Protein AF-A0A815KPN3-F1 (afdb_monomer_lite)

Sequence (288 aa):
LVTPLDLVKCNVQNNPEIFPTSVTSGLKQIYNGREEIVKKLGLSDGGGLRSIVKGWGPTFVGYSIQGAGKYGFYEYFKYKYSNWIQNDKYRDLINAGASATAEIIADIGLCPLEAVKVRIQTSSFANGLSDGLPKFYAENGLRGLYAGLIPLWCRQVPYTVTKFVAFERIAEELYKLSPRKKDEMNKLEQMSIIFTSGYIAGIFCAIISNPADVMVSKINQLNMNGNILEKIRVIYSGTGEKRGIGFAGLWKGLGTRIIMIGTLTALQWFLYGGFKVIVGLPTPGGEH

InterPro domains:
  IPR018108 Mitochondrial carrier protein, transmembrane region [PF00153] (2-80)
  IPR018108 Mitochondrial carrier protein, transmembrane region [PF00153] (95-175)
  IPR018108 Mitochondrial carrier protein, transmembrane region [PF00153] (195-277)
  IPR018108 Mitochondrial carrier protein, transmembrane region [PS50920] (1-80)
  IPR018108 Mitochondrial carrier protein, transmembrane region [PS50920] (90-173)
  IPR018108 Mitochondrial carrier protein, transmembrane region [PS50920] (189-278)
  IPR023395 Mitochondrial carrier protein domain superfamily [G3DSA:1.50.40.10] (1-280)
  IPR023395 Mitochondrial carrier protein domain superfamily [SSF103506] (2-272)
  IPR044677 Mitochondrial phosphate carrier protein SLC25A3/Pic2/Mir1-like [PTHR45671] (2-287)

Radius of gyration: 21.59 Å; chains: 1; bounding box: 62×36×57 Å

Foldseek 3Di:
DCQLQVLLVLQCLQPVPQHPPDSVRRLVCQQCQPPSQCQFLVPPVSHHPLSSNFLVALVVQLVVLLLCQQLVQLVVQLVVLCVVVVDPVCSLVSSLVSNLVSNLVSLVSNQLSVLLSSDSSRGNQDRYDVRSSVSQCVVPNPCSSCVCSVVSSVPRSVLRSLLRSQLLVLLAVLQVVDPDHPVPDDLVRLLVSQLQSQLVSLLVSLVVCQLVVLLVVQLSVDPDDDDSVVSSCCQACNDPVDGHCHPVNSCPCSVVSSVVSSNVRSVSLSVVQVVCVVVVHDRHRYDD

Structure (mmCIF, N/CA/C/O backbone):
data_AF-A0A815KPN3-F1
#
_entry.id   AF-A0A815KPN3-F1
#
loop_
_atom_site.group_PDB
_atom_site.id
_atom_site.type_symbol
_atom_site.label_atom_id
_atom_site.label_alt_id
_atom_site.label_comp_id
_atom_site.label_asym_id
_atom_site.label_entity_id
_atom_site.label_seq_id
_atom_site.pdbx_PDB_ins_code
_atom_site.Cartn_x
_atom_site.Cartn_y
_atom_site.Cartn_z
_atom_site.occupancy
_atom_site.B_iso_or_equiv
_atom_site.auth_seq_id
_atom_site.auth_comp_id
_atom_site.auth_asym_id
_atom_site.auth_atom_id
_atom_site.pdbx_PDB_model_num
ATOM 1 N N . LEU A 1 1 ? -4.639 8.292 -9.821 1.00 54.34 1 LEU A N 1
ATOM 2 C CA . LEU A 1 1 ? -3.770 9.443 -9.473 1.00 54.34 1 LEU A CA 1
ATOM 3 C C . LEU A 1 1 ? -2.282 9.081 -9.454 1.00 54.34 1 LEU A C 1
ATOM 5 O O . LEU A 1 1 ? -1.501 9.859 -9.974 1.00 54.34 1 LEU A O 1
ATOM 9 N N . VAL A 1 2 ? -1.873 7.920 -8.921 1.00 71.31 2 VAL A N 1
ATOM 10 C CA . VAL A 1 2 ? -0.439 7.574 -8.764 1.00 71.31 2 VAL A CA 1
ATOM 11 C C . VAL A 1 2 ? 0.201 6.946 -10.018 1.00 71.31 2 VAL A C 1
ATOM 13 O O . VAL A 1 2 ? 1.414 7.012 -10.182 1.00 71.31 2 VAL A O 1
ATOM 16 N N . THR A 1 3 ? -0.600 6.435 -10.961 1.00 79.00 3 THR A N 1
ATOM 1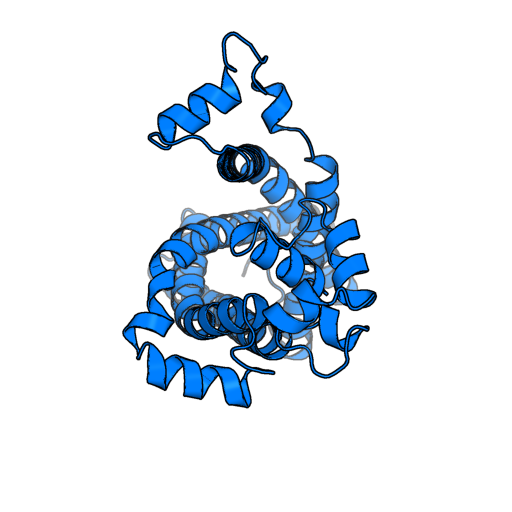7 C CA . THR A 1 3 ? -0.126 5.727 -12.169 1.00 79.00 3 THR A CA 1
ATOM 18 C C . THR A 1 3 ? 0.987 6.442 -12.955 1.00 79.00 3 THR A C 1
ATOM 20 O O . THR A 1 3 ? 1.948 5.762 -13.309 1.00 79.00 3 THR A O 1
ATOM 23 N N . PRO A 1 4 ? 0.945 7.772 -13.194 1.00 81.19 4 PRO A N 1
ATOM 24 C CA . PRO A 1 4 ? 2.037 8.454 -13.895 1.00 81.19 4 PRO A CA 1
ATOM 25 C C . PRO A 1 4 ? 3.361 8.441 -13.125 1.00 81.19 4 PRO A C 1
ATOM 27 O O . PRO A 1 4 ? 4.430 8.284 -13.712 1.00 81.19 4 PRO A O 1
ATOM 30 N N . LEU A 1 5 ? 3.303 8.574 -11.798 1.00 80.75 5 LEU A N 1
ATOM 31 C CA . LEU A 1 5 ? 4.492 8.526 -10.947 1.00 80.75 5 LEU A CA 1
ATOM 32 C C . LEU A 1 5 ? 5.080 7.112 -10.916 1.00 80.75 5 LEU A C 1
ATOM 34 O O . LEU A 1 5 ? 6.299 6.954 -10.985 1.00 80.75 5 LEU A O 1
ATOM 38 N N . ASP A 1 6 ? 4.219 6.097 -10.847 1.00 79.56 6 ASP A N 1
ATOM 39 C CA . ASP A 1 6 ? 4.632 4.693 -10.867 1.00 79.56 6 ASP A CA 1
ATOM 40 C C . ASP A 1 6 ? 5.258 4.307 -12.210 1.00 79.56 6 ASP A C 1
ATOM 42 O O . ASP A 1 6 ? 6.303 3.661 -12.224 1.00 79.56 6 ASP A O 1
ATOM 46 N N . LEU A 1 7 ? 4.696 4.779 -13.330 1.00 83.06 7 LEU A N 1
ATOM 47 C CA . LEU A 1 7 ? 5.244 4.555 -14.670 1.00 83.06 7 LEU A CA 1
ATOM 48 C C . LEU A 1 7 ? 6.702 5.024 -14.768 1.00 83.06 7 LEU A C 1
ATOM 50 O O . LEU A 1 7 ? 7.554 4.281 -15.258 1.00 83.06 7 LEU A O 1
ATOM 54 N N . VAL A 1 8 ? 7.011 6.229 -14.279 1.00 82.12 8 VAL A N 1
ATOM 55 C CA . VAL A 1 8 ? 8.389 6.745 -14.302 1.00 82.12 8 VAL A CA 1
ATOM 56 C C . VAL A 1 8 ? 9.285 5.959 -13.352 1.00 82.12 8 VAL A C 1
ATOM 58 O O . VAL A 1 8 ? 10.369 5.542 -13.750 1.00 82.12 8 VAL A O 1
ATOM 61 N N . LYS A 1 9 ? 8.838 5.698 -12.118 1.00 79.50 9 LYS A N 1
ATOM 62 C CA . LYS A 1 9 ? 9.631 4.949 -11.130 1.00 79.50 9 LYS A CA 1
ATOM 63 C C . LYS A 1 9 ? 9.995 3.547 -11.617 1.00 79.50 9 LYS A C 1
ATOM 65 O O . LYS A 1 9 ? 11.160 3.166 -11.537 1.00 79.50 9 LYS A O 1
ATOM 70 N N . CYS A 1 10 ? 9.030 2.800 -12.152 1.00 79.19 10 CYS A N 1
ATOM 71 C CA . CYS A 1 10 ? 9.269 1.459 -12.681 1.00 79.19 10 CYS A CA 1
ATOM 72 C C . CYS A 1 10 ? 10.257 1.478 -13.852 1.00 79.19 10 CYS A C 1
ATOM 74 O O . CYS A 1 10 ? 11.089 0.580 -13.958 1.00 79.19 10 CYS A O 1
ATOM 76 N N . ASN A 1 11 ? 10.211 2.496 -14.713 1.00 81.25 11 ASN A N 1
ATOM 77 C CA . ASN A 1 11 ? 11.144 2.607 -15.831 1.00 81.25 11 ASN A CA 1
ATOM 78 C C . ASN A 1 11 ? 12.545 3.051 -15.425 1.00 81.25 11 ASN A C 1
ATOM 80 O O . ASN A 1 11 ? 13.504 2.535 -15.977 1.00 81.25 11 ASN A O 1
ATOM 84 N N . VAL A 1 12 ? 12.688 3.932 -14.436 1.00 80.00 12 VAL A N 1
ATOM 85 C CA . VAL A 1 12 ? 14.010 4.272 -13.885 1.00 80.00 12 VAL A CA 1
ATOM 86 C C . VAL A 1 12 ? 14.683 3.033 -13.283 1.00 80.00 12 VAL A C 1
ATOM 88 O O . VAL A 1 12 ? 15.891 2.878 -13.405 1.00 80.00 12 VAL A O 1
ATOM 91 N N . GLN A 1 13 ? 13.909 2.129 -12.674 1.00 72.50 13 GLN A N 1
ATOM 92 C CA . GLN A 1 13 ? 14.428 0.885 -12.096 1.00 72.50 13 GLN A CA 1
ATOM 93 C C . GLN A 1 13 ? 14.779 -0.176 -13.148 1.00 72.50 13 GLN A C 1
ATOM 95 O O . GLN A 1 13 ? 15.788 -0.856 -13.004 1.00 72.50 13 GLN A O 1
ATOM 100 N N . ASN A 1 14 ? 13.956 -0.335 -14.189 1.00 74.00 14 ASN A N 1
ATOM 101 C CA . ASN A 1 14 ? 14.130 -1.408 -15.178 1.00 74.00 14 ASN A CA 1
ATOM 102 C C . ASN A 1 14 ? 14.906 -0.981 -16.434 1.00 74.00 14 ASN A C 1
ATOM 104 O O . ASN A 1 14 ? 15.447 -1.830 -17.132 1.00 74.00 14 ASN A O 1
ATOM 108 N N . ASN A 1 15 ? 14.943 0.317 -16.743 1.00 79.38 15 ASN A N 1
ATOM 109 C CA . ASN A 1 15 ? 15.545 0.895 -17.946 1.00 79.38 15 ASN A CA 1
ATOM 110 C C . ASN A 1 15 ? 16.333 2.189 -17.612 1.00 79.38 15 ASN A C 1
ATOM 112 O O . ASN A 1 15 ? 16.032 3.250 -18.174 1.00 79.38 15 ASN A O 1
ATOM 116 N N . PRO A 1 16 ? 17.329 2.139 -16.704 1.00 77.94 16 PRO A N 1
ATOM 117 C CA . PRO A 1 16 ? 18.013 3.332 -16.189 1.00 77.94 16 PRO A CA 1
ATOM 118 C C . PRO A 1 16 ? 18.781 4.125 -17.256 1.00 77.94 16 PRO A C 1
ATOM 120 O O . PRO A 1 16 ? 18.996 5.319 -17.087 1.00 77.94 16 PRO A O 1
ATOM 123 N N . GLU A 1 17 ? 19.170 3.489 -18.362 1.00 80.44 17 GLU A N 1
ATOM 124 C CA . GLU A 1 17 ? 19.909 4.140 -19.455 1.00 80.44 17 GLU A CA 1
ATOM 125 C C . GLU A 1 17 ? 19.031 5.070 -20.305 1.00 80.44 17 GLU A C 1
ATOM 127 O O . GLU A 1 17 ? 19.520 6.022 -20.903 1.00 80.44 17 GLU A O 1
ATOM 132 N N . ILE A 1 18 ? 17.719 4.809 -20.343 1.00 79.88 18 ILE A N 1
ATOM 133 C CA . ILE A 1 18 ? 16.768 5.513 -21.218 1.00 79.88 18 ILE A CA 1
ATOM 134 C C . ILE A 1 18 ? 16.005 6.600 -20.443 1.00 79.88 18 ILE A C 1
ATOM 136 O O . ILE A 1 18 ? 15.577 7.600 -21.029 1.00 79.88 18 ILE A O 1
ATOM 140 N N . PHE A 1 19 ? 15.815 6.409 -19.131 1.00 80.56 19 PHE A N 1
ATOM 141 C CA . PHE A 1 19 ? 14.974 7.265 -18.296 1.00 80.56 19 PHE A CA 1
ATOM 142 C C . PHE A 1 19 ? 15.783 8.091 -17.289 1.00 80.56 19 PHE A C 1
ATOM 144 O O . PHE A 1 19 ? 16.627 7.551 -16.575 1.00 80.56 19 PHE A O 1
ATOM 151 N N . PRO A 1 20 ? 15.481 9.395 -17.143 1.00 77.44 20 PRO A N 1
ATOM 152 C CA . PRO A 1 20 ? 16.147 10.244 -16.166 1.00 77.44 20 PRO A CA 1
ATOM 153 C C . PRO A 1 20 ? 15.749 9.852 -14.740 1.00 77.44 20 PRO A C 1
ATOM 155 O O . PRO A 1 20 ? 14.593 9.541 -14.463 1.00 77.44 20 PRO A O 1
ATOM 158 N N . THR A 1 21 ? 16.677 9.987 -13.792 1.00 72.38 21 THR A N 1
ATOM 159 C CA . THR A 1 21 ? 16.443 9.662 -12.372 1.00 72.38 21 THR A CA 1
ATOM 160 C C . THR A 1 21 ? 15.357 10.533 -11.722 1.00 72.38 21 THR A C 1
ATOM 162 O O . THR A 1 21 ? 14.761 10.152 -10.715 1.00 72.38 21 THR A O 1
ATOM 165 N N . SER A 1 22 ? 15.086 11.718 -12.280 1.00 76.81 22 SER A N 1
ATOM 166 C CA . SER A 1 22 ? 14.073 12.643 -11.765 1.00 76.81 22 SER A CA 1
ATOM 167 C C . SER A 1 22 ? 12.679 12.345 -12.323 1.00 76.81 22 SER A C 1
ATOM 169 O O . SER A 1 22 ? 12.476 12.323 -13.538 1.00 76.81 22 SER A O 1
ATOM 171 N N . VAL A 1 23 ? 11.694 12.218 -11.426 1.00 76.69 23 VAL A N 1
ATOM 172 C CA . VAL A 1 23 ? 10.297 11.897 -11.769 1.00 76.69 23 VAL A CA 1
ATOM 173 C C . VAL A 1 23 ? 9.655 12.963 -12.663 1.00 76.69 23 VAL A C 1
ATOM 175 O O . VAL A 1 23 ? 8.965 12.628 -13.622 1.00 76.69 23 VAL A O 1
ATOM 178 N N . THR A 1 24 ? 9.904 14.247 -12.395 1.00 80.62 24 THR A N 1
ATOM 179 C CA . THR A 1 24 ? 9.342 15.356 -13.187 1.00 80.62 24 THR A CA 1
ATOM 180 C C . THR A 1 24 ? 9.929 15.403 -14.594 1.00 80.62 24 THR A C 1
ATOM 182 O O . THR A 1 24 ? 9.200 15.622 -15.561 1.00 80.62 24 THR A O 1
ATOM 185 N N . SER A 1 25 ? 11.231 15.134 -14.719 1.00 82.56 25 SER A N 1
ATOM 186 C CA . SER A 1 25 ? 11.907 15.024 -16.014 1.00 82.56 25 SER A CA 1
ATOM 187 C C . SER A 1 25 ? 11.389 13.819 -16.799 1.00 82.56 25 SER A C 1
ATOM 189 O O . SER A 1 25 ? 11.040 13.959 -17.967 1.00 82.56 25 SER A O 1
ATOM 191 N N . GLY A 1 26 ? 11.235 12.661 -16.146 1.00 82.19 26 GLY A N 1
ATOM 192 C CA . GLY A 1 26 ? 10.700 11.454 -16.778 1.00 82.19 26 GLY A CA 1
ATOM 193 C C . GLY A 1 26 ? 9.274 11.647 -17.295 1.00 82.19 26 GLY A C 1
ATOM 194 O O . GLY A 1 26 ? 8.994 11.316 -18.444 1.00 82.19 26 GLY A O 1
ATOM 195 N N . LEU A 1 27 ? 8.393 12.271 -16.503 1.00 85.56 27 LEU A N 1
ATOM 196 C CA . LEU A 1 27 ? 7.034 12.607 -16.942 1.00 85.56 27 LEU A CA 1
ATOM 197 C C . LEU A 1 27 ? 7.042 13.541 -18.153 1.00 85.56 27 LEU A C 1
ATOM 199 O O . LEU A 1 27 ? 6.316 13.299 -19.115 1.00 85.56 27 LEU A O 1
ATOM 203 N N . LYS A 1 28 ? 7.882 14.582 -18.126 1.00 86.62 28 LYS A N 1
ATOM 204 C CA . LYS A 1 28 ? 8.003 15.538 -19.231 1.00 86.62 28 LYS A CA 1
ATOM 205 C C . LYS A 1 28 ? 8.520 14.867 -20.503 1.00 86.62 28 LYS A C 1
ATOM 207 O O . LYS A 1 28 ? 8.017 15.162 -21.577 1.00 86.62 28 LYS A O 1
ATOM 212 N N . GLN A 1 29 ? 9.478 13.947 -20.400 1.00 85.75 29 GLN A N 1
ATOM 213 C CA . GLN A 1 29 ? 10.023 13.233 -21.559 1.00 85.75 29 GLN A CA 1
ATOM 214 C C . GLN A 1 29 ? 9.040 12.219 -22.161 1.00 85.75 29 GLN A C 1
ATOM 216 O O . GLN A 1 29 ? 8.981 12.101 -23.383 1.00 85.75 29 GLN A O 1
ATOM 221 N N . ILE A 1 30 ? 8.243 11.531 -21.332 1.00 84.50 30 ILE A N 1
ATOM 222 C CA . ILE A 1 30 ? 7.150 10.665 -21.810 1.00 84.50 30 ILE A CA 1
ATOM 223 C C . ILE A 1 30 ? 6.069 11.513 -22.487 1.00 84.50 30 ILE A C 1
ATOM 225 O O . ILE A 1 30 ? 5.611 11.173 -23.574 1.00 84.50 30 ILE A O 1
ATOM 229 N N . TYR A 1 31 ? 5.680 12.630 -21.868 1.00 86.81 31 TYR A N 1
ATOM 230 C CA . TYR A 1 31 ? 4.676 13.538 -22.420 1.00 86.81 31 TYR A CA 1
ATOM 231 C C . TYR A 1 31 ? 5.125 14.154 -23.752 1.00 86.81 31 TYR A C 1
ATOM 233 O O . TYR A 1 31 ? 4.348 14.180 -24.701 1.00 86.81 31 TYR A O 1
ATOM 241 N N . ASN A 1 32 ? 6.383 14.592 -23.834 1.00 86.94 32 ASN A N 1
ATOM 242 C CA . ASN A 1 32 ? 6.971 15.189 -25.033 1.00 86.94 32 ASN A CA 1
ATOM 243 C C . ASN A 1 32 ? 7.316 14.169 -26.124 1.00 86.94 32 ASN A C 1
ATOM 245 O O . ASN A 1 32 ? 7.745 14.584 -27.195 1.00 86.94 32 ASN A O 1
ATOM 249 N N . GLY A 1 33 ? 7.194 12.865 -25.860 1.00 83.38 33 GLY A N 1
ATOM 250 C CA . GLY A 1 33 ? 7.393 11.877 -26.909 1.00 83.38 33 GLY A CA 1
ATOM 251 C C . GLY A 1 33 ? 8.840 11.585 -27.275 1.00 83.38 33 GLY A C 1
ATOM 252 O O . GLY A 1 33 ? 9.128 11.371 -28.448 1.00 83.38 33 GLY A O 1
ATOM 253 N N . ARG A 1 34 ? 9.773 11.586 -26.311 1.00 87.44 34 ARG A N 1
ATOM 254 C CA . ARG A 1 34 ? 11.181 11.253 -26.598 1.00 87.44 34 ARG A CA 1
ATOM 255 C C . ARG A 1 34 ? 11.256 9.905 -27.326 1.00 87.44 34 ARG A C 1
ATOM 257 O O . ARG A 1 34 ? 10.808 8.898 -26.785 1.00 87.44 34 ARG A O 1
ATOM 264 N N . GLU A 1 35 ? 11.843 9.889 -28.519 1.00 85.31 35 GLU A N 1
ATOM 265 C CA . GLU A 1 35 ? 11.757 8.767 -29.466 1.00 85.31 35 GLU A CA 1
ATOM 266 C C . GLU A 1 35 ? 12.198 7.421 -28.865 1.00 85.31 35 GLU A C 1
ATOM 268 O O . GLU A 1 35 ? 11.484 6.424 -28.971 1.00 85.31 35 GLU A O 1
ATOM 273 N N . GLU A 1 36 ? 13.315 7.401 -28.132 1.00 84.81 36 GLU A N 1
ATOM 274 C CA . GLU A 1 36 ? 13.789 6.203 -27.424 1.00 84.81 36 GLU A CA 1
ATOM 275 C C . GLU A 1 36 ? 12.776 5.679 -26.394 1.00 84.81 36 GLU A C 1
ATOM 277 O O . GLU A 1 36 ? 12.559 4.471 -26.295 1.00 84.81 36 GLU A O 1
ATOM 282 N N . ILE A 1 37 ? 12.124 6.577 -25.647 1.00 84.75 37 ILE A N 1
ATOM 283 C CA . ILE A 1 37 ? 11.108 6.235 -24.642 1.00 84.75 37 ILE A CA 1
ATOM 284 C C . ILE A 1 37 ? 9.841 5.727 -25.329 1.00 84.75 37 ILE A C 1
ATOM 286 O O . ILE A 1 37 ? 9.300 4.696 -24.934 1.00 84.75 37 ILE A O 1
ATOM 290 N N . VAL A 1 38 ? 9.384 6.418 -26.373 1.00 85.31 38 VAL A N 1
ATOM 291 C CA . VAL A 1 38 ? 8.206 6.045 -27.167 1.00 85.31 38 VAL A CA 1
ATOM 292 C C . VAL A 1 38 ? 8.389 4.658 -27.771 1.00 85.31 38 VAL A C 1
ATOM 294 O O . VAL A 1 38 ? 7.519 3.804 -27.605 1.00 85.31 38 VAL A O 1
ATOM 297 N N . LYS A 1 39 ? 9.548 4.392 -28.381 1.00 85.38 39 LYS A N 1
ATOM 298 C CA . LYS A 1 39 ? 9.886 3.088 -28.957 1.00 85.38 39 LYS A CA 1
ATOM 299 C C . LYS A 1 39 ? 9.980 2.007 -27.885 1.00 85.38 39 LYS A C 1
ATOM 301 O O . LYS A 1 39 ? 9.388 0.941 -28.038 1.00 85.38 39 LYS A O 1
ATOM 306 N N . LYS A 1 40 ? 10.672 2.282 -26.774 1.00 86.25 40 LYS A N 1
ATOM 307 C CA . LYS A 1 40 ? 10.833 1.327 -25.668 1.00 86.25 40 LYS A CA 1
ATOM 308 C C . LYS A 1 40 ? 9.498 0.944 -25.037 1.00 86.25 40 LYS A C 1
ATOM 310 O O . LYS A 1 40 ? 9.289 -0.219 -24.697 1.00 86.25 40 LYS A O 1
ATOM 315 N N . LEU A 1 41 ? 8.608 1.917 -24.883 1.00 83.94 41 LEU A N 1
ATOM 316 C CA . LEU A 1 41 ? 7.282 1.727 -24.316 1.00 83.94 41 LEU A CA 1
ATOM 317 C C . LEU A 1 41 ? 6.239 1.326 -25.365 1.00 83.94 41 LEU A C 1
ATOM 319 O O . LEU A 1 41 ? 5.116 1.038 -24.977 1.00 83.94 41 LEU A O 1
ATOM 323 N N . GLY A 1 42 ? 6.556 1.282 -26.661 1.00 81.50 42 GLY A N 1
ATOM 324 C CA . GLY A 1 42 ? 5.577 0.982 -27.712 1.00 81.50 42 GLY A CA 1
ATOM 325 C C . GLY A 1 42 ? 4.382 1.938 -27.699 1.00 81.50 42 GLY A C 1
ATOM 326 O O . GLY A 1 42 ? 3.241 1.495 -27.781 1.00 81.50 42 GLY A O 1
ATOM 327 N N . LEU A 1 43 ? 4.630 3.232 -27.494 1.00 81.56 43 LEU A N 1
ATOM 328 C CA . LEU A 1 43 ? 3.585 4.253 -27.451 1.00 81.56 43 LEU A CA 1
ATOM 329 C C . LEU A 1 43 ? 3.199 4.652 -28.881 1.00 81.56 43 LEU A C 1
ATOM 331 O O . LEU A 1 43 ? 3.968 5.324 -29.560 1.00 81.56 43 LEU A O 1
ATOM 335 N N . SER A 1 44 ? 2.006 4.266 -29.330 1.00 67.88 44 SER A N 1
ATOM 336 C CA . SER A 1 44 ? 1.529 4.551 -30.694 1.00 67.88 44 SER A CA 1
ATOM 337 C C . SER A 1 44 ? 1.335 6.043 -30.985 1.00 67.88 44 SER A C 1
ATOM 339 O O . SER A 1 44 ? 1.453 6.463 -32.130 1.00 67.88 44 SER A O 1
ATOM 341 N N . ASP A 1 45 ? 1.069 6.843 -29.949 1.00 66.50 45 ASP A N 1
ATOM 342 C CA . ASP A 1 45 ? 0.682 8.255 -30.083 1.00 66.50 45 ASP A CA 1
ATOM 343 C C . ASP A 1 45 ? 1.880 9.224 -30.053 1.00 66.50 45 ASP A C 1
ATOM 345 O O . ASP A 1 45 ? 1.694 10.439 -30.059 1.00 66.50 45 ASP A O 1
ATOM 349 N N . GLY A 1 46 ? 3.117 8.718 -29.953 1.00 68.88 46 GLY A N 1
ATOM 350 C CA . GLY A 1 46 ? 4.310 9.567 -29.918 1.00 68.88 46 GLY A CA 1
ATOM 351 C C . GLY A 1 46 ? 4.376 10.534 -28.727 1.00 68.88 46 GLY A C 1
ATOM 352 O O . GLY A 1 46 ? 5.131 11.490 -28.798 1.00 68.88 46 GLY A O 1
ATOM 353 N N . GLY A 1 47 ? 3.600 10.332 -27.651 1.00 78.62 47 GLY A N 1
ATOM 354 C CA . GLY A 1 47 ? 3.592 11.193 -26.457 1.00 78.62 47 GLY A CA 1
ATOM 355 C C . GLY A 1 47 ? 2.199 11.441 -25.858 1.00 78.62 47 GLY A C 1
ATOM 356 O O . GLY A 1 47 ? 1.263 10.665 -26.057 1.00 78.62 47 GLY A O 1
ATOM 357 N N . GLY A 1 48 ? 2.059 12.500 -25.059 1.00 83.25 48 GLY A N 1
ATOM 358 C CA . GLY A 1 48 ? 0.776 13.003 -24.550 1.00 83.25 48 GLY A CA 1
ATOM 359 C C . GLY A 1 48 ? 0.243 12.385 -23.247 1.00 83.25 48 GLY A C 1
ATOM 360 O O . GLY A 1 48 ? 0.882 11.570 -22.576 1.00 83.25 48 GLY A O 1
ATOM 361 N N . LEU A 1 49 ? -0.973 12.802 -22.867 1.00 81.38 49 LEU A N 1
ATOM 362 C CA . LEU A 1 49 ? -1.611 12.413 -21.598 1.00 81.38 49 LEU A CA 1
ATOM 363 C C . LEU A 1 49 ? -1.912 10.910 -21.508 1.00 81.38 49 LEU A C 1
ATOM 365 O O . LEU A 1 49 ? -1.820 10.333 -20.428 1.00 81.38 49 LEU A O 1
ATOM 369 N N . ARG A 1 50 ? -2.238 10.259 -22.631 1.00 80.94 50 ARG A N 1
ATOM 370 C CA . ARG A 1 50 ? -2.472 8.805 -22.676 1.00 80.94 50 ARG A CA 1
ATOM 371 C C . ARG A 1 50 ? -1.195 8.011 -22.399 1.00 80.94 50 ARG A C 1
ATOM 373 O O . ARG A 1 50 ? -1.241 7.001 -21.700 1.00 80.94 50 ARG A O 1
ATOM 380 N N . SER A 1 51 ? -0.054 8.522 -22.855 1.00 82.69 51 SER A N 1
ATOM 381 C CA . SER A 1 51 ? 1.253 7.895 -22.659 1.00 82.69 51 SER A CA 1
ATOM 382 C C . SER A 1 51 ? 1.691 7.885 -21.195 1.00 82.69 51 SER A C 1
ATOM 384 O O . SER A 1 51 ? 2.218 6.882 -20.717 1.00 82.69 51 SER A O 1
ATOM 386 N N . ILE A 1 52 ? 1.412 8.955 -20.440 1.00 84.19 52 ILE A N 1
ATOM 387 C CA . ILE A 1 52 ? 1.762 9.023 -19.010 1.00 84.19 52 ILE A CA 1
ATOM 388 C C . ILE A 1 52 ? 0.841 8.179 -18.114 1.00 84.19 52 ILE A C 1
ATOM 390 O O . ILE A 1 52 ? 1.202 7.892 -16.977 1.00 84.19 52 ILE A O 1
ATOM 394 N N . VAL A 1 53 ? -0.334 7.755 -18.595 1.00 85.06 53 VAL A N 1
ATOM 395 C CA . VAL A 1 53 ? -1.249 6.862 -17.854 1.00 85.06 53 VAL A CA 1
ATOM 396 C C . VAL A 1 53 ? -1.140 5.398 -18.292 1.00 85.06 53 VAL A C 1
ATOM 398 O O . VAL A 1 53 ? -1.997 4.580 -17.949 1.00 85.06 53 VAL A O 1
ATOM 401 N N . LYS A 1 54 ? -0.077 5.028 -19.019 1.00 84.88 54 LYS A N 1
ATOM 402 C CA . LYS A 1 54 ? 0.153 3.639 -19.427 1.00 84.88 54 LYS A CA 1
ATOM 403 C C . LYS A 1 54 ? 0.184 2.707 -18.206 1.00 84.88 54 LYS A C 1
ATOM 405 O O . LYS A 1 54 ? 0.856 2.966 -17.205 1.00 84.88 54 LYS A O 1
ATOM 410 N N . GLY A 1 55 ? -0.570 1.609 -18.284 1.00 84.12 55 GLY A N 1
ATOM 411 C CA . GLY A 1 55 ? -0.747 0.675 -17.166 1.00 84.12 55 GLY A CA 1
ATOM 412 C C . GLY A 1 55 ? -1.835 1.078 -16.161 1.00 84.12 55 GLY A C 1
ATOM 413 O O . GLY A 1 55 ? -1.954 0.444 -15.111 1.00 84.12 55 GLY A O 1
ATOM 414 N N . TRP A 1 56 ? -2.666 2.083 -16.460 1.00 88.50 56 TRP A N 1
ATOM 415 C CA . TRP A 1 56 ? -3.795 2.459 -15.600 1.00 88.50 56 TRP A CA 1
ATOM 416 C C . TRP A 1 56 ? -4.810 1.325 -15.410 1.00 88.50 56 TRP A C 1
ATOM 418 O O . TRP A 1 56 ? -5.208 1.076 -14.279 1.00 88.50 56 TRP A O 1
ATOM 428 N N . GLY A 1 57 ? -5.163 0.589 -16.469 1.00 87.75 57 GLY A N 1
ATOM 429 C CA . GLY A 1 57 ? -6.110 -0.535 -16.402 1.00 87.75 57 GLY A CA 1
ATOM 430 C C . GLY A 1 57 ? -5.759 -1.604 -15.352 1.00 87.75 57 GLY A C 1
ATOM 431 O O . GLY A 1 57 ? -6.548 -1.805 -14.428 1.00 87.75 57 GLY A O 1
ATOM 432 N N . PRO A 1 58 ? -4.581 -2.260 -15.424 1.00 86.94 58 PRO A N 1
ATOM 433 C CA . PRO A 1 58 ? -4.186 -3.248 -14.416 1.00 86.94 58 PRO A CA 1
ATOM 434 C C . PRO A 1 58 ? -4.024 -2.632 -13.019 1.00 86.94 58 PRO A C 1
ATOM 436 O O . PRO A 1 58 ? -4.339 -3.282 -12.029 1.00 86.94 58 PRO A O 1
ATOM 439 N N . THR A 1 59 ? -3.596 -1.366 -12.927 1.00 87.00 59 THR A N 1
ATOM 440 C CA . THR A 1 59 ? -3.513 -0.638 -11.649 1.00 87.00 59 THR A CA 1
ATOM 441 C C . THR A 1 59 ? -4.894 -0.486 -11.015 1.00 87.00 59 THR A C 1
ATOM 443 O O . THR A 1 59 ? -5.082 -0.831 -9.854 1.00 87.00 59 THR A O 1
ATOM 446 N N . PHE A 1 60 ? -5.865 0.018 -11.773 1.00 88.88 60 PHE A N 1
ATOM 447 C CA . PHE A 1 60 ? -7.221 0.253 -11.297 1.00 88.88 60 PHE A CA 1
ATOM 448 C C . PHE A 1 60 ? -7.868 -1.051 -10.831 1.00 88.88 60 PHE A C 1
ATOM 450 O O . PHE A 1 60 ? -8.237 -1.159 -9.668 1.00 88.88 60 PHE A O 1
ATOM 457 N N . VAL A 1 61 ? -7.905 -2.069 -11.698 1.00 90.56 61 VAL A N 1
ATOM 458 C CA . VAL A 1 61 ? -8.516 -3.365 -11.368 1.00 90.56 61 VAL A CA 1
ATOM 459 C C . VAL A 1 61 ? -7.799 -4.026 -10.188 1.00 90.56 61 VAL A C 1
ATOM 461 O O . VAL A 1 61 ? -8.454 -4.507 -9.266 1.00 90.56 61 VAL A O 1
ATOM 464 N N . GLY A 1 62 ? -6.463 -3.995 -10.171 1.00 88.75 62 GLY A N 1
ATOM 465 C CA . GLY A 1 62 ? -5.662 -4.620 -9.120 1.00 88.75 62 GLY A CA 1
ATOM 466 C C . GLY A 1 62 ? -5.915 -4.017 -7.751 1.00 88.75 62 GLY A C 1
ATOM 467 O O . GLY A 1 62 ? -6.276 -4.736 -6.821 1.00 88.75 62 GLY A O 1
ATOM 468 N N . TYR A 1 63 ? -5.792 -2.696 -7.623 1.00 88.12 63 TYR A N 1
ATOM 469 C CA . TYR A 1 63 ? -6.015 -2.029 -6.340 1.00 88.12 63 TYR A CA 1
ATOM 470 C C . TYR A 1 63 ? -7.490 -2.024 -5.919 1.00 88.12 63 TYR A C 1
ATOM 472 O O . TYR A 1 63 ? -7.764 -1.995 -4.721 1.00 88.12 63 TYR A O 1
ATOM 480 N N . SER A 1 64 ? -8.440 -2.106 -6.856 1.00 88.81 64 SER A N 1
ATOM 481 C CA . SER A 1 64 ? -9.855 -2.320 -6.529 1.00 88.81 64 SER A CA 1
ATOM 482 C C . SER A 1 64 ? -10.094 -3.698 -5.909 1.00 88.81 64 SER A C 1
ATOM 484 O O . SER A 1 64 ? -10.736 -3.777 -4.863 1.00 88.81 64 SER A O 1
ATOM 486 N N . ILE A 1 65 ? -9.544 -4.768 -6.498 1.00 90.00 65 ILE A N 1
ATOM 487 C CA . ILE A 1 65 ? -9.631 -6.131 -5.943 1.00 90.00 65 ILE A CA 1
ATOM 488 C C . ILE A 1 65 ? -8.929 -6.196 -4.587 1.00 90.00 65 ILE A C 1
ATOM 490 O O . ILE A 1 65 ? -9.503 -6.703 -3.624 1.00 90.00 65 ILE A O 1
ATOM 494 N N . GLN A 1 66 ? -7.722 -5.628 -4.492 1.00 89.25 66 GLN A N 1
ATOM 495 C CA . GLN A 1 66 ? -6.975 -5.583 -3.241 1.00 89.25 66 GLN A CA 1
ATOM 496 C C . GLN A 1 66 ? -7.763 -4.836 -2.159 1.00 89.25 66 GLN A C 1
ATOM 498 O O . GLN A 1 66 ? -7.899 -5.332 -1.048 1.00 89.25 66 GLN A O 1
ATOM 503 N N . GLY A 1 67 ? -8.323 -3.664 -2.474 1.00 86.38 67 GLY A N 1
ATOM 504 C CA . GLY A 1 67 ? -9.122 -2.877 -1.537 1.00 86.38 67 GLY A CA 1
ATOM 505 C C . GLY A 1 67 ? -10.377 -3.616 -1.071 1.00 86.38 67 GLY A C 1
ATOM 506 O O . GLY A 1 67 ? -10.627 -3.689 0.132 1.00 86.38 67 GLY A O 1
ATOM 507 N N . ALA A 1 68 ? -11.130 -4.210 -1.999 1.00 88.56 68 ALA A N 1
ATOM 508 C CA . ALA A 1 68 ? -12.324 -4.988 -1.675 1.00 88.56 68 ALA A CA 1
ATOM 509 C C . ALA A 1 68 ? -11.994 -6.188 -0.773 1.00 88.56 68 ALA A C 1
ATOM 511 O O . ALA A 1 68 ? -12.644 -6.378 0.254 1.00 88.56 68 ALA A O 1
ATOM 512 N N . GLY A 1 69 ? -10.948 -6.949 -1.112 1.00 89.44 69 GLY A N 1
ATOM 513 C CA . GLY A 1 69 ? -10.483 -8.075 -0.305 1.00 89.44 69 GLY A CA 1
ATOM 514 C C . GLY A 1 69 ? -9.994 -7.630 1.071 1.00 89.44 69 GLY A C 1
ATOM 515 O O . GLY A 1 69 ? -10.458 -8.139 2.083 1.00 89.44 69 GLY A O 1
ATOM 516 N N . LYS A 1 70 ? -9.120 -6.626 1.126 1.00 88.19 70 LYS A N 1
ATOM 517 C CA . LYS A 1 70 ? -8.533 -6.104 2.364 1.00 88.19 70 LYS A CA 1
ATOM 518 C C . LYS A 1 70 ? -9.595 -5.678 3.371 1.00 88.19 70 LYS A C 1
ATOM 520 O O . LYS A 1 70 ? -9.553 -6.118 4.511 1.00 88.19 70 LYS A O 1
ATOM 525 N N . TYR A 1 71 ? -10.535 -4.825 2.970 1.00 86.00 71 TYR A N 1
ATOM 526 C CA . TYR A 1 71 ? -11.551 -4.305 3.888 1.00 86.00 71 TYR A CA 1
ATOM 527 C C . TYR A 1 71 ? -12.678 -5.318 4.140 1.00 86.00 71 TYR A C 1
ATOM 529 O O . TYR A 1 71 ? -13.110 -5.470 5.279 1.00 86.00 71 TYR A O 1
ATOM 537 N N . GLY A 1 72 ? -13.115 -6.054 3.113 1.00 87.81 72 GLY A N 1
ATOM 538 C CA . GLY A 1 72 ? -14.173 -7.058 3.246 1.00 87.81 72 GLY A CA 1
ATOM 539 C C . GLY A 1 72 ? -13.751 -8.253 4.102 1.00 87.81 72 GLY A C 1
ATOM 540 O O . GLY A 1 72 ? -14.443 -8.612 5.056 1.00 87.81 72 GLY A O 1
ATOM 541 N N . PHE A 1 73 ? -12.586 -8.842 3.820 1.00 9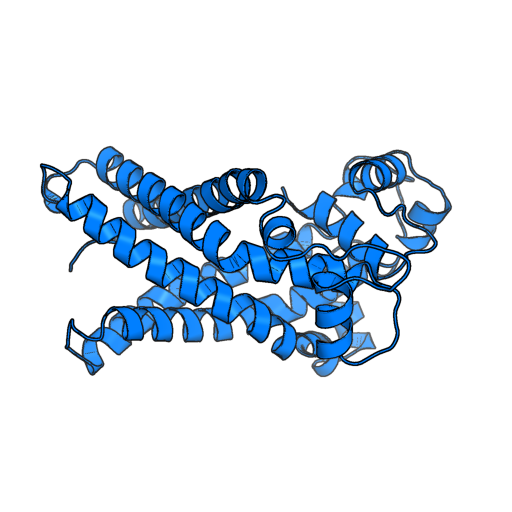0.50 73 PHE A N 1
ATOM 542 C CA . PHE A 1 73 ? -12.070 -9.950 4.622 1.00 90.50 73 PHE A CA 1
ATOM 543 C C . PHE A 1 73 ? -11.641 -9.504 6.015 1.00 90.50 73 PHE A C 1
ATOM 545 O O . PHE A 1 73 ? -11.764 -10.294 6.947 1.00 90.50 73 PHE A O 1
ATOM 552 N N . TYR A 1 74 ? -11.183 -8.259 6.188 1.00 88.94 74 TYR A N 1
ATOM 553 C CA . TYR A 1 74 ? -10.860 -7.743 7.516 1.00 88.94 74 TYR A CA 1
ATOM 554 C C . TYR A 1 74 ? -12.068 -7.814 8.451 1.00 88.94 74 TYR A C 1
ATOM 556 O O . TYR A 1 74 ? -11.933 -8.338 9.550 1.00 88.94 74 TYR A O 1
ATOM 564 N N . GLU A 1 75 ? -13.251 -7.373 8.017 1.00 86.69 75 GLU A N 1
ATOM 565 C CA . GLU A 1 75 ? -14.468 -7.446 8.840 1.00 86.69 75 GLU A CA 1
ATOM 566 C C . GLU A 1 75 ? -14.860 -8.892 9.152 1.00 86.69 75 GLU A C 1
ATOM 568 O O . GLU A 1 75 ? -15.144 -9.226 10.303 1.00 86.69 75 GLU A O 1
ATOM 573 N N . TYR A 1 76 ? -14.808 -9.769 8.147 1.00 89.00 76 TYR A N 1
ATOM 574 C CA . TYR A 1 76 ? -15.107 -11.188 8.325 1.00 89.00 76 TYR A CA 1
ATOM 575 C C . TYR A 1 76 ? -14.164 -11.856 9.339 1.00 89.00 76 TYR A C 1
ATOM 577 O O . TYR A 1 76 ? -14.619 -12.534 10.264 1.00 89.00 76 TYR A O 1
ATOM 585 N N . PHE A 1 77 ? -12.851 -11.652 9.203 1.00 90.38 77 PHE A N 1
ATOM 586 C CA . PHE A 1 77 ? -11.868 -12.237 10.113 1.00 90.38 77 PHE A CA 1
ATOM 587 C C . PHE A 1 77 ? -11.877 -11.574 11.484 1.00 90.38 77 PHE A C 1
ATOM 589 O O . PHE A 1 77 ? -11.734 -12.281 12.476 1.00 90.38 77 PHE A O 1
ATOM 596 N N . LYS A 1 78 ? -12.102 -10.259 11.567 1.00 86.69 78 LYS A N 1
ATOM 597 C CA . LYS A 1 78 ? -12.256 -9.548 12.841 1.00 86.69 78 LYS A CA 1
ATOM 598 C C . LYS A 1 78 ? -13.423 -10.140 13.623 1.00 86.69 78 LYS A C 1
ATOM 600 O O . LYS A 1 78 ? -13.222 -10.562 14.753 1.00 86.69 78 LYS A O 1
ATOM 605 N N . TYR A 1 79 ? -14.597 -10.275 13.004 1.00 87.38 79 TYR A N 1
ATOM 606 C CA . TYR A 1 79 ? -15.762 -10.907 13.630 1.00 87.38 79 TYR A CA 1
ATOM 607 C C . TYR A 1 79 ? -15.466 -12.344 14.081 1.00 87.38 79 TYR A C 1
ATOM 609 O O . TYR A 1 79 ? -15.705 -12.708 15.233 1.00 87.38 79 TYR A O 1
ATOM 617 N N . LYS A 1 80 ? -14.880 -13.159 13.196 1.00 89.81 80 LYS A N 1
ATOM 618 C CA . LYS A 1 80 ? -14.569 -14.563 13.488 1.00 89.81 80 LYS A CA 1
ATOM 619 C C . LYS A 1 80 ? -13.568 -14.721 14.637 1.00 89.81 80 LYS A C 1
ATOM 621 O O . LYS A 1 80 ? -13.782 -15.548 15.517 1.00 89.81 80 LYS A O 1
ATOM 626 N N . TYR A 1 81 ? -12.489 -13.944 14.636 1.00 88.50 81 TYR A N 1
ATOM 627 C CA . TYR A 1 81 ? -11.446 -14.009 15.661 1.00 88.50 81 TYR A CA 1
ATOM 628 C C . TYR A 1 81 ? -11.904 -13.409 16.992 1.00 88.50 81 TYR A C 1
ATOM 630 O O . TYR A 1 81 ? -11.595 -13.984 18.036 1.00 88.50 81 TYR A O 1
ATOM 638 N N . SER A 1 82 ? -12.699 -12.334 16.974 1.00 85.44 82 SER A N 1
ATOM 639 C CA . SER A 1 82 ? -13.335 -11.795 18.183 1.00 85.44 82 SER A CA 1
ATOM 640 C C . SER A 1 82 ? -14.244 -12.825 18.855 1.00 85.44 82 SER A C 1
ATOM 642 O O . SER A 1 82 ? -14.139 -13.027 20.062 1.00 85.44 82 SER A O 1
ATOM 644 N N . ASN A 1 83 ? -15.055 -13.557 18.083 1.00 87.00 83 ASN A N 1
ATOM 645 C CA . ASN A 1 83 ? -15.937 -14.600 18.622 1.00 87.00 83 ASN A CA 1
ATOM 646 C C . ASN A 1 83 ? -15.196 -15.820 19.182 1.00 87.00 83 ASN A C 1
ATOM 648 O O . ASN A 1 83 ? -15.761 -16.548 19.996 1.00 87.00 83 ASN A O 1
ATOM 652 N N . TRP A 1 84 ? -13.965 -16.074 18.733 1.00 84.75 84 TRP A N 1
ATOM 653 C CA . TRP A 1 84 ? -13.146 -17.186 19.219 1.00 84.75 84 TRP A CA 1
ATOM 654 C C . TRP A 1 84 ? -12.350 -16.841 20.472 1.00 84.75 84 TRP A C 1
ATOM 656 O O . TRP A 1 84 ? -12.255 -17.668 21.372 1.00 84.75 84 TRP A O 1
ATOM 666 N N . ILE A 1 85 ? -11.756 -15.649 20.522 1.00 83.62 85 ILE A N 1
ATOM 667 C CA . ILE A 1 85 ? -10.843 -15.262 21.604 1.00 83.62 85 ILE A CA 1
ATOM 668 C C . ILE A 1 85 ? -11.598 -14.581 22.761 1.00 83.62 85 ILE A C 1
ATOM 670 O O . ILE A 1 85 ? -11.105 -14.639 23.884 1.00 83.62 85 ILE A O 1
ATOM 674 N N . GLN A 1 86 ? -12.784 -13.997 22.508 1.00 77.88 86 GLN A N 1
ATOM 675 C CA . GLN A 1 86 ? -13.720 -13.392 23.485 1.00 77.88 86 GLN A CA 1
ATOM 676 C C . GLN A 1 86 ? -13.036 -12.676 24.659 1.00 77.88 86 GLN A C 1
ATOM 678 O O . GLN A 1 86 ? -13.401 -12.841 25.822 1.00 77.88 86 GLN A O 1
ATOM 683 N N . ASN A 1 87 ? -11.982 -11.918 24.361 1.00 78.06 87 ASN A N 1
ATOM 684 C CA . ASN A 1 87 ? -11.169 -11.269 25.373 1.00 78.06 87 ASN A CA 1
ATOM 685 C C . ASN A 1 87 ? -10.579 -9.973 24.820 1.00 78.06 87 ASN A C 1
ATOM 687 O O . ASN A 1 87 ? -9.719 -9.984 23.931 1.00 78.06 87 ASN A O 1
ATOM 691 N N . ASP A 1 88 ? -11.014 -8.861 25.406 1.00 73.19 88 ASP A N 1
ATOM 692 C CA . ASP A 1 88 ? -10.650 -7.508 24.986 1.00 73.19 88 ASP A CA 1
ATOM 693 C C . ASP A 1 88 ? -9.153 -7.220 25.115 1.00 73.19 88 ASP A C 1
ATOM 695 O O . ASP A 1 88 ? -8.602 -6.426 24.351 1.00 73.19 88 ASP A O 1
ATOM 699 N N . LYS A 1 89 ? -8.440 -7.937 25.997 1.00 78.19 89 LYS A N 1
A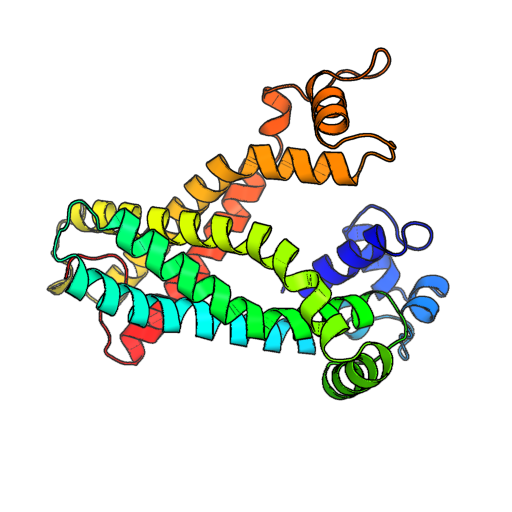TOM 700 C CA . LYS A 1 89 ? -6.981 -7.818 26.139 1.00 78.19 89 LYS A CA 1
ATOM 701 C C . LYS A 1 89 ? -6.237 -8.188 24.853 1.00 78.19 89 LYS A C 1
ATOM 703 O O . LYS A 1 89 ? -5.121 -7.721 24.634 1.00 78.19 89 LYS A O 1
ATOM 708 N N . TYR A 1 90 ? -6.838 -9.015 23.998 1.00 81.94 90 TYR A N 1
ATOM 709 C CA . TYR A 1 90 ? -6.248 -9.455 22.735 1.00 81.94 90 TYR A CA 1
ATOM 710 C C . TYR A 1 90 ? -6.794 -8.699 21.519 1.00 81.94 90 TYR A C 1
ATOM 712 O O . TYR A 1 90 ? -6.476 -9.078 20.394 1.00 81.94 90 TYR A O 1
ATOM 720 N N . ARG A 1 91 ? -7.558 -7.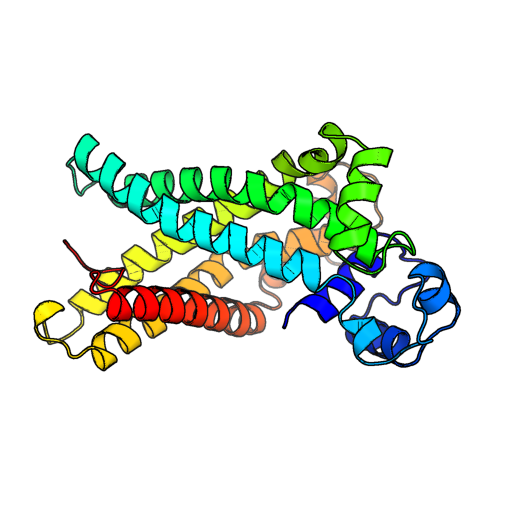611 21.696 1.00 79.75 91 ARG A N 1
ATOM 721 C CA . ARG A 1 91 ? -8.190 -6.868 20.589 1.00 79.75 91 ARG A CA 1
ATOM 722 C C . ARG A 1 91 ? -7.194 -6.391 19.530 1.00 79.75 91 ARG A C 1
ATOM 724 O O . ARG A 1 91 ? -7.457 -6.524 18.338 1.00 79.75 91 ARG A O 1
ATOM 731 N N . ASP A 1 92 ? -6.019 -5.914 19.935 1.00 84.12 92 ASP A N 1
ATOM 732 C CA . ASP A 1 92 ? -4.973 -5.507 18.986 1.00 84.12 92 ASP A CA 1
ATOM 733 C C . ASP A 1 92 ? -4.399 -6.687 18.200 1.00 84.12 92 ASP A C 1
ATOM 735 O O . ASP A 1 92 ? -4.152 -6.572 17.002 1.00 84.12 92 ASP A O 1
ATOM 739 N N . LEU A 1 93 ? -4.215 -7.834 18.858 1.00 85.75 93 LEU A N 1
ATOM 740 C CA . LEU A 1 93 ? -3.744 -9.069 18.227 1.00 85.75 93 LEU A CA 1
ATOM 741 C C . LEU A 1 93 ? -4.802 -9.654 17.288 1.00 85.75 93 LEU A C 1
ATOM 743 O O . LEU A 1 93 ? -4.459 -10.134 16.211 1.00 85.75 93 LEU A O 1
ATOM 747 N N . ILE A 1 94 ? -6.081 -9.551 17.651 1.00 86.88 94 ILE A N 1
ATOM 748 C CA . ILE A 1 94 ? -7.221 -9.915 16.806 1.00 86.88 94 ILE A CA 1
ATOM 749 C C . ILE A 1 94 ? -7.253 -9.025 15.561 1.00 86.88 94 ILE A C 1
ATOM 751 O O . ILE A 1 94 ? -7.310 -9.537 14.446 1.00 86.88 94 ILE A O 1
ATOM 755 N N . ASN A 1 95 ? -7.141 -7.705 15.730 1.00 86.94 95 ASN A N 1
ATOM 756 C CA . ASN A 1 95 ? -7.095 -6.746 14.626 1.00 86.94 95 ASN A CA 1
ATOM 757 C C . ASN A 1 95 ? -5.869 -6.960 13.726 1.00 86.94 95 ASN A C 1
ATOM 759 O O . ASN A 1 95 ? -5.983 -6.913 12.497 1.00 86.94 95 ASN A O 1
ATOM 763 N N . ALA A 1 96 ? -4.704 -7.230 14.315 1.00 88.12 96 ALA A N 1
ATOM 764 C CA . ALA A 1 96 ? -3.481 -7.546 13.588 1.00 88.12 96 ALA A CA 1
ATOM 765 C C . ALA A 1 96 ? -3.618 -8.855 12.799 1.00 88.12 96 ALA A C 1
ATOM 767 O O . ALA A 1 96 ? -3.325 -8.887 11.608 1.00 88.12 96 ALA A O 1
ATOM 768 N N . GLY A 1 97 ? -4.125 -9.915 13.431 1.00 90.38 97 GLY A N 1
ATOM 769 C CA . GLY A 1 97 ? -4.367 -11.202 12.787 1.00 90.38 97 GLY A CA 1
ATOM 770 C C . GLY A 1 97 ? -5.378 -11.089 11.649 1.00 90.38 97 GLY A C 1
ATOM 771 O O . GLY A 1 97 ? -5.102 -11.547 10.544 1.00 90.38 97 GLY A O 1
ATOM 772 N N . ALA A 1 98 ? -6.510 -10.421 11.890 1.00 90.38 98 ALA A N 1
ATOM 773 C CA . ALA A 1 98 ? -7.567 -10.223 10.902 1.00 90.38 98 ALA A CA 1
ATOM 774 C C . ALA A 1 98 ? -7.076 -9.434 9.684 1.00 90.38 98 ALA A C 1
ATOM 776 O O . ALA A 1 98 ? -7.330 -9.829 8.546 1.00 90.38 98 ALA A O 1
ATOM 777 N N . SER A 1 99 ? -6.341 -8.342 9.916 1.00 90.62 99 SER A N 1
ATOM 778 C CA . SER A 1 99 ? -5.792 -7.511 8.840 1.00 90.62 99 SER A CA 1
ATOM 779 C C . SER A 1 99 ? -4.681 -8.223 8.064 1.00 90.62 99 SER A C 1
ATOM 781 O O . SER A 1 99 ? -4.645 -8.114 6.840 1.00 90.62 99 SER A O 1
ATOM 783 N N . ALA A 1 100 ? -3.837 -9.018 8.730 1.00 91.69 100 ALA A N 1
ATOM 784 C CA . ALA A 1 100 ? -2.822 -9.832 8.067 1.00 91.69 100 ALA A CA 1
ATOM 785 C C . ALA A 1 100 ? -3.445 -10.898 7.154 1.00 91.69 100 ALA A C 1
ATOM 787 O O . ALA A 1 100 ? -3.072 -10.994 5.985 1.00 91.69 100 ALA A O 1
ATOM 788 N N . THR A 1 101 ? -4.420 -11.672 7.646 1.00 92.44 101 THR A N 1
ATOM 789 C CA . THR A 1 101 ? -5.081 -12.701 6.827 1.00 92.44 101 THR A CA 1
ATOM 790 C C . THR A 1 101 ? -5.891 -12.102 5.685 1.00 92.44 101 THR A C 1
ATOM 792 O O . THR A 1 101 ? -5.900 -12.663 4.592 1.00 92.44 101 THR A O 1
ATOM 795 N N . ALA A 1 102 ? -6.522 -10.945 5.901 1.00 92.38 102 ALA A N 1
ATOM 796 C CA . ALA A 1 102 ? -7.220 -10.226 4.843 1.00 92.38 102 ALA A CA 1
ATOM 797 C C . ALA A 1 102 ? -6.265 -9.774 3.726 1.00 92.38 102 ALA A C 1
ATOM 799 O O . ALA A 1 102 ? -6.559 -9.996 2.552 1.00 92.38 102 ALA A O 1
ATOM 800 N N . GLU A 1 103 ? -5.112 -9.196 4.082 1.00 92.38 103 GLU A N 1
ATOM 801 C CA . GLU A 1 103 ? -4.126 -8.726 3.103 1.00 92.38 103 GLU A CA 1
ATOM 802 C C . GLU A 1 103 ? -3.504 -9.886 2.318 1.00 92.38 103 GLU A C 1
ATOM 804 O O . GLU A 1 103 ? -3.387 -9.801 1.100 1.00 92.38 103 GLU A O 1
ATOM 809 N N . ILE A 1 104 ? -3.183 -11.004 2.983 1.00 93.25 104 ILE A N 1
ATOM 810 C CA . ILE A 1 104 ? -2.619 -12.191 2.321 1.00 93.25 104 ILE A CA 1
ATOM 811 C C . ILE A 1 104 ? -3.538 -12.679 1.198 1.00 93.25 104 ILE A C 1
ATOM 813 O O . ILE A 1 104 ? -3.064 -12.943 0.093 1.00 93.25 104 ILE A O 1
ATOM 817 N N . ILE A 1 105 ? -4.845 -12.769 1.463 1.00 92.94 105 ILE A N 1
ATOM 818 C CA . ILE A 1 105 ? -5.834 -13.217 0.475 1.00 92.94 105 ILE A CA 1
ATOM 819 C C . ILE A 1 105 ? -6.035 -12.157 -0.612 1.00 92.94 105 ILE A C 1
ATOM 821 O O . ILE A 1 105 ? -6.085 -12.492 -1.796 1.00 92.94 105 ILE A O 1
ATOM 825 N N . ALA A 1 106 ? -6.118 -10.879 -0.236 1.00 92.19 106 ALA A N 1
ATOM 826 C CA . ALA A 1 106 ? -6.271 -9.776 -1.182 1.00 92.19 106 ALA A CA 1
ATOM 827 C C . ALA A 1 106 ? -5.103 -9.705 -2.184 1.00 92.19 106 ALA A C 1
ATOM 829 O O . ALA A 1 106 ? -5.310 -9.490 -3.383 1.00 92.19 106 ALA A O 1
ATOM 830 N N . ASP A 1 107 ? -3.883 -9.963 -1.715 1.00 92.12 107 ASP A N 1
ATOM 831 C CA . ASP A 1 107 ? -2.670 -9.924 -2.526 1.00 92.12 107 ASP A CA 1
ATOM 832 C C . ASP A 1 107 ? -2.590 -11.068 -3.552 1.00 92.12 107 ASP A C 1
ATOM 834 O O . ASP A 1 107 ? -1.947 -10.903 -4.590 1.00 92.12 107 ASP A O 1
ATOM 838 N N . ILE A 1 108 ? -3.302 -12.186 -3.350 1.00 92.88 108 ILE A N 1
ATOM 839 C CA . ILE A 1 108 ? -3.435 -13.247 -4.370 1.00 92.88 108 ILE A CA 1
ATOM 840 C C . ILE A 1 108 ? -4.154 -12.706 -5.617 1.00 92.88 108 ILE A C 1
ATOM 842 O O . ILE A 1 108 ? -3.797 -13.061 -6.741 1.00 92.88 108 ILE A O 1
ATOM 846 N N . GLY A 1 109 ? -5.144 -11.827 -5.436 1.00 91.06 109 GLY A N 1
ATOM 847 C CA . GLY A 1 109 ? -5.830 -11.158 -6.544 1.00 91.06 109 GLY A CA 1
ATOM 848 C C . GLY A 1 109 ? -5.003 -10.029 -7.166 1.00 91.06 109 GLY A C 1
ATOM 849 O O . GLY A 1 109 ? -5.045 -9.820 -8.378 1.00 91.06 109 GLY A O 1
ATOM 850 N N . LEU A 1 110 ? -4.218 -9.315 -6.353 1.00 91.38 110 LEU A N 1
ATOM 851 C CA . LEU A 1 110 ? -3.384 -8.202 -6.812 1.00 91.38 110 LEU A CA 1
ATOM 852 C C . LEU A 1 110 ? -2.153 -8.664 -7.603 1.00 91.38 110 LEU A C 1
ATOM 854 O O . LEU A 1 110 ? -1.790 -8.024 -8.590 1.00 91.38 110 LEU A O 1
ATOM 858 N N . CYS A 1 111 ? -1.499 -9.746 -7.174 1.00 91.12 111 CYS A N 1
ATOM 859 C CA . CYS A 1 111 ? -0.180 -10.143 -7.669 1.00 91.12 111 CYS A CA 1
ATOM 860 C C . CYS A 1 111 ? -0.118 -10.336 -9.202 1.00 91.12 111 CYS A C 1
ATOM 862 O O . CYS A 1 111 ? 0.746 -9.710 -9.827 1.00 91.12 111 CYS A O 1
ATOM 864 N N . PRO A 1 112 ? -1.061 -11.057 -9.849 1.00 91.44 112 PRO A N 1
ATOM 865 C CA . PRO A 1 112 ? -1.097 -11.175 -11.309 1.00 91.44 112 PRO A CA 1
ATOM 866 C C . PRO A 1 112 ? -1.192 -9.817 -12.018 1.00 91.44 112 PRO A C 1
ATOM 868 O O . PRO A 1 112 ? -0.554 -9.584 -13.045 1.00 91.44 112 PRO A O 1
ATOM 871 N N . LEU A 1 113 ? -1.975 -8.896 -11.455 1.00 92.88 113 LEU A N 1
ATOM 872 C CA . LEU A 1 113 ? -2.220 -7.577 -12.032 1.00 92.88 113 LEU A CA 1
ATOM 873 C C . LEU A 1 113 ? -1.017 -6.652 -11.846 1.00 92.88 113 LEU A C 1
ATOM 875 O O . LEU A 1 113 ? -0.708 -5.880 -12.752 1.00 92.88 113 LEU A O 1
ATOM 879 N N . GLU A 1 114 ? -0.286 -6.760 -10.734 1.00 88.81 114 GLU A N 1
ATOM 880 C CA . GLU A 1 114 ? 0.996 -6.072 -10.564 1.00 88.81 114 GLU A CA 1
ATOM 881 C C . GLU A 1 114 ? 2.072 -6.599 -11.519 1.00 88.81 114 GLU A C 1
ATOM 883 O O . GLU A 1 114 ? 2.775 -5.785 -12.122 1.00 88.81 114 GLU A O 1
ATOM 888 N N . ALA A 1 115 ? 2.169 -7.917 -11.720 1.00 88.56 115 ALA A N 1
ATOM 889 C CA . ALA A 1 115 ? 3.116 -8.508 -12.667 1.00 88.56 115 ALA A CA 1
ATOM 890 C C . ALA A 1 115 ? 2.873 -7.993 -14.098 1.00 88.56 115 ALA A C 1
ATOM 892 O O . ALA A 1 115 ? 3.785 -7.479 -14.756 1.00 88.56 115 ALA A O 1
ATOM 893 N N . VAL A 1 116 ? 1.614 -8.027 -14.546 1.00 91.06 116 VAL A N 1
ATOM 894 C CA . VAL A 1 116 ? 1.203 -7.516 -15.862 1.00 91.06 116 VAL A CA 1
ATOM 895 C C . VAL A 1 116 ? 1.393 -6.000 -15.960 1.00 91.06 116 VAL A C 1
ATOM 897 O O . VAL A 1 116 ? 1.912 -5.515 -16.968 1.00 91.06 116 VAL A O 1
ATOM 900 N N . LYS A 1 117 ? 1.042 -5.239 -14.912 1.00 91.06 117 LYS A N 1
ATOM 901 C CA . LYS A 1 117 ? 1.263 -3.785 -14.839 1.00 91.06 117 LYS A CA 1
ATOM 902 C C . LYS A 1 117 ? 2.728 -3.446 -15.088 1.00 91.06 117 LYS A C 1
ATOM 904 O O . LYS A 1 117 ? 3.012 -2.634 -15.965 1.00 91.06 117 LYS A O 1
ATOM 909 N N . VAL A 1 118 ? 3.647 -4.064 -14.344 1.00 87.31 118 VAL A N 1
ATOM 910 C CA . VAL A 1 118 ? 5.085 -3.782 -14.458 1.00 87.31 118 VAL A CA 1
ATOM 911 C C . VAL A 1 118 ? 5.574 -4.085 -15.871 1.00 87.31 118 VAL A C 1
ATOM 913 O O . VAL A 1 118 ? 6.285 -3.266 -16.454 1.00 87.31 118 VAL A O 1
ATOM 916 N N . ARG A 1 119 ? 5.147 -5.200 -16.474 1.00 89.50 119 ARG A N 1
ATOM 917 C CA . ARG A 1 119 ? 5.538 -5.550 -17.848 1.00 89.50 119 ARG A CA 1
ATOM 918 C C . ARG A 1 119 ? 5.030 -4.540 -18.882 1.00 89.50 119 ARG A C 1
ATOM 920 O O . ARG A 1 119 ? 5.814 -4.082 -19.713 1.00 89.50 119 ARG A O 1
ATOM 927 N N . ILE A 1 120 ? 3.761 -4.137 -18.792 1.00 88.44 120 ILE A N 1
ATOM 928 C CA . ILE A 1 120 ? 3.150 -3.107 -19.656 1.00 88.44 120 ILE A CA 1
ATOM 929 C C . ILE A 1 120 ? 3.872 -1.765 -19.516 1.00 88.44 120 ILE A C 1
ATOM 931 O O . ILE A 1 120 ? 4.074 -1.056 -20.503 1.00 88.44 120 ILE A O 1
ATOM 935 N N . GLN A 1 121 ? 4.250 -1.399 -18.291 1.00 84.88 121 GLN A N 1
ATOM 936 C CA . GLN A 1 121 ? 4.877 -0.114 -18.002 1.00 84.88 121 GLN A CA 1
ATOM 937 C C . GLN A 1 121 ? 6.339 -0.047 -18.436 1.00 84.88 121 GLN A C 1
ATOM 939 O O . GLN A 1 121 ? 6.821 1.052 -18.660 1.00 84.88 121 GLN A O 1
ATOM 944 N N . THR A 1 122 ? 7.040 -1.173 -18.572 1.00 82.94 122 THR A N 1
ATOM 945 C CA . THR A 1 122 ? 8.501 -1.205 -18.793 1.00 82.94 122 THR A CA 1
ATOM 946 C C . THR A 1 122 ? 8.916 -1.591 -20.210 1.00 82.94 122 THR A C 1
ATOM 948 O O . THR A 1 122 ? 10.102 -1.537 -20.548 1.00 82.94 122 THR A O 1
ATOM 951 N N . SER A 1 123 ? 7.955 -1.991 -21.044 1.00 84.81 123 SER A N 1
ATOM 952 C CA . SER A 1 123 ? 8.210 -2.491 -22.393 1.00 84.81 123 SER A CA 1
ATOM 953 C C . SER A 1 123 ? 7.029 -2.246 -23.339 1.00 84.81 123 SER A C 1
ATOM 955 O O . SER A 1 123 ? 5.919 -1.910 -22.914 1.00 84.81 123 SER A O 1
ATOM 957 N N . SER A 1 124 ? 7.253 -2.464 -24.633 1.00 84.19 124 SER A N 1
ATOM 958 C CA . SER A 1 124 ? 6.245 -2.444 -25.703 1.00 84.19 124 SER A CA 1
ATOM 959 C C . SER A 1 124 ? 5.331 -3.684 -25.719 1.00 84.19 124 SER A C 1
ATOM 961 O O . SER A 1 124 ? 4.698 -3.985 -26.723 1.00 84.19 124 SER A O 1
ATOM 963 N N . PHE A 1 125 ? 5.250 -4.409 -24.601 1.00 84.69 125 PHE A N 1
ATOM 964 C CA . PHE A 1 125 ? 4.599 -5.712 -24.482 1.00 84.69 125 PHE A CA 1
ATOM 965 C C . PHE A 1 125 ? 3.093 -5.714 -24.802 1.00 84.69 125 PHE A C 1
ATOM 967 O O . PHE A 1 125 ? 2.583 -6.581 -25.519 1.00 84.69 125 PHE A O 1
ATOM 974 N N . ALA A 1 126 ? 2.368 -4.739 -24.259 1.00 85.94 126 ALA A N 1
ATOM 975 C CA . ALA A 1 126 ? 0.926 -4.618 -24.419 1.00 85.94 126 ALA A CA 1
ATOM 976 C C . ALA A 1 126 ? 0.457 -3.176 -24.194 1.00 85.94 126 ALA A C 1
ATOM 978 O O . ALA A 1 126 ? 1.164 -2.360 -23.583 1.00 85.94 126 ALA A O 1
ATOM 979 N N . ASN A 1 127 ? -0.747 -2.884 -24.686 1.00 80.88 127 ASN A N 1
ATOM 980 C CA . ASN A 1 127 ? -1.383 -1.572 -24.578 1.00 80.88 127 ASN A CA 1
ATOM 981 C C . ASN A 1 127 ? -2.201 -1.430 -23.287 1.00 80.88 127 ASN A C 1
ATOM 983 O O . ASN A 1 127 ? -2.310 -0.332 -22.738 1.00 80.88 127 ASN A O 1
ATOM 987 N N . GLY A 1 128 ? -2.735 -2.529 -22.754 1.00 84.88 128 GLY A N 1
ATOM 988 C CA . GLY A 1 128 ? -3.568 -2.523 -21.561 1.00 84.88 128 GLY A CA 1
ATOM 989 C C . GLY A 1 128 ? -3.713 -3.896 -20.912 1.00 84.88 128 GLY A C 1
ATOM 990 O O . GLY A 1 128 ? -2.964 -4.831 -21.178 1.00 84.88 128 GLY A O 1
ATOM 991 N N . LEU A 1 129 ? -4.677 -4.004 -19.996 1.00 87.31 129 LEU A N 1
ATOM 992 C CA . LEU A 1 129 ? -4.919 -5.252 -19.268 1.00 87.31 129 LEU A CA 1
ATOM 993 C C . LEU A 1 129 ? -5.502 -6.347 -20.176 1.00 87.31 129 LEU A C 1
ATOM 995 O O . LEU A 1 129 ? -5.133 -7.509 -20.026 1.00 87.31 129 LEU A O 1
ATOM 999 N N . SER A 1 130 ? -6.387 -5.976 -21.108 1.00 88.88 130 SER A N 1
ATOM 1000 C CA . SER A 1 130 ? -7.117 -6.914 -21.971 1.00 88.88 130 SER A CA 1
ATOM 1001 C C . SER A 1 130 ? -6.209 -7.697 -22.916 1.00 88.88 130 SER A C 1
ATOM 1003 O O . SER A 1 130 ? -6.447 -8.880 -23.130 1.00 88.88 130 SER A O 1
ATOM 1005 N N . ASP A 1 131 ? -5.157 -7.072 -23.448 1.00 90.62 131 ASP A N 1
ATOM 1006 C CA . ASP A 1 131 ? -4.154 -7.743 -24.275 1.00 90.62 131 ASP A CA 1
ATOM 1007 C C . ASP A 1 131 ? -2.926 -8.187 -23.465 1.00 90.62 131 ASP A C 1
ATOM 1009 O O . ASP A 1 131 ? -2.293 -9.183 -23.810 1.00 90.62 131 ASP A O 1
ATOM 1013 N N . GLY A 1 132 ? -2.592 -7.494 -22.373 1.00 89.31 132 GLY A N 1
ATOM 1014 C CA . GLY A 1 132 ? -1.416 -7.795 -21.558 1.00 89.31 132 GLY A CA 1
ATOM 1015 C C . GLY A 1 132 ? -1.536 -9.052 -20.703 1.00 89.31 132 GLY A C 1
ATOM 1016 O O . GLY A 1 132 ? -0.591 -9.834 -20.654 1.00 89.31 132 GLY A O 1
ATOM 1017 N N . LEU A 1 133 ? -2.676 -9.287 -20.048 1.00 91.75 133 LEU A N 1
ATOM 1018 C CA . LEU A 1 133 ? -2.860 -10.473 -19.203 1.00 91.75 133 LEU A CA 1
ATOM 1019 C C . LEU A 1 133 ? -2.775 -11.800 -19.987 1.00 91.75 133 LEU A C 1
ATOM 1021 O O . LEU A 1 133 ? -1.983 -12.652 -19.575 1.00 91.75 133 LEU A O 1
ATOM 1025 N N . PRO A 1 134 ? -3.503 -11.998 -21.109 1.00 93.69 134 PRO A N 1
ATOM 1026 C CA . PRO A 1 134 ? -3.418 -13.251 -21.861 1.00 93.69 134 PRO A CA 1
ATOM 1027 C C . PRO A 1 134 ? -2.026 -13.477 -22.463 1.00 93.69 134 PRO A C 1
ATOM 1029 O O . PRO A 1 134 ? -1.509 -14.589 -22.382 1.00 93.69 134 PRO A O 1
ATOM 1032 N N . LYS A 1 135 ? -1.374 -12.428 -22.988 1.00 92.81 135 LYS A N 1
ATOM 1033 C CA . LYS A 1 135 ? 0.014 -12.521 -23.471 1.00 92.81 135 LYS A CA 1
ATOM 1034 C C . LYS A 1 135 ? 0.974 -12.924 -22.354 1.00 92.81 135 LYS A C 1
ATOM 1036 O O . LYS A 1 135 ? 1.835 -13.773 -22.556 1.00 92.81 135 LYS A O 1
ATOM 1041 N N . PHE A 1 136 ? 0.824 -12.338 -21.164 1.00 92.06 136 PHE A N 1
ATOM 1042 C CA . PHE A 1 136 ? 1.758 -12.585 -20.063 1.00 92.06 136 PHE A CA 1
ATOM 1043 C C . PHE A 1 136 ? 1.633 -14.016 -19.566 1.00 92.06 136 PHE A C 1
ATOM 1045 O O . PHE A 1 136 ? 2.640 -14.676 -19.308 1.00 92.06 136 PHE A O 1
ATOM 1052 N N . TYR A 1 137 ? 0.392 -14.490 -19.472 1.00 93.00 137 TYR A N 1
ATOM 1053 C CA . TYR A 1 137 ? 0.087 -15.867 -19.137 1.00 93.00 137 TYR A CA 1
ATOM 1054 C C . TYR A 1 137 ? 0.662 -16.849 -20.163 1.00 93.00 137 TYR A C 1
ATOM 1056 O O . TYR A 1 137 ? 1.266 -17.839 -19.765 1.00 93.00 137 TYR A O 1
ATOM 1064 N N . ALA A 1 138 ? 0.536 -16.561 -21.462 1.00 93.69 138 ALA A N 1
ATOM 1065 C CA . ALA A 1 138 ? 1.097 -17.408 -22.513 1.00 93.69 138 ALA A CA 1
ATOM 1066 C C . ALA A 1 138 ? 2.634 -17.500 -22.448 1.00 93.69 138 ALA A C 1
ATOM 1068 O O . ALA A 1 138 ? 3.185 -18.574 -22.664 1.00 93.69 138 ALA A O 1
ATOM 1069 N N . GLU A 1 139 ? 3.325 -16.404 -22.116 1.00 92.44 139 GLU A N 1
ATOM 1070 C CA . GLU A 1 139 ? 4.794 -16.375 -22.039 1.00 92.44 139 GLU A CA 1
ATOM 1071 C C . GLU A 1 139 ? 5.365 -16.970 -20.742 1.00 92.44 139 GLU A C 1
ATOM 1073 O O . GLU A 1 139 ? 6.385 -17.652 -20.774 1.00 92.44 139 GLU A O 1
ATOM 1078 N N . ASN A 1 140 ? 4.751 -16.686 -19.589 1.00 88.62 140 ASN A N 1
ATOM 1079 C CA . ASN A 1 140 ? 5.354 -16.957 -18.274 1.00 88.62 140 ASN A CA 1
ATOM 1080 C C . ASN A 1 140 ? 4.542 -17.947 -17.416 1.00 88.62 140 ASN A C 1
ATOM 1082 O O . ASN A 1 140 ? 4.972 -18.331 -16.322 1.00 88.62 140 ASN A O 1
ATOM 1086 N N . GLY A 1 141 ? 3.360 -18.351 -17.888 1.00 91.19 141 GLY A N 1
ATOM 1087 C CA . GLY A 1 141 ? 2.440 -19.244 -17.190 1.00 91.19 141 GLY A CA 1
ATOM 1088 C C . GLY A 1 141 ? 1.951 -18.711 -15.840 1.00 91.19 141 GLY A C 1
ATOM 1089 O O . GLY A 1 141 ? 2.159 -17.555 -15.461 1.00 91.19 141 GLY A O 1
ATOM 1090 N N . LEU A 1 142 ? 1.325 -19.600 -15.062 1.00 90.44 142 LEU A N 1
ATOM 1091 C CA . LEU A 1 142 ? 0.875 -19.297 -13.695 1.00 90.44 142 LEU A CA 1
ATOM 1092 C C . LEU A 1 142 ? 2.036 -18.917 -12.771 1.00 90.44 142 LEU A C 1
ATOM 1094 O O . LEU A 1 142 ? 1.903 -18.018 -11.944 1.00 90.44 142 LEU A O 1
ATOM 1098 N N . ARG A 1 143 ? 3.191 -19.573 -12.922 1.00 89.19 143 ARG A N 1
ATOM 1099 C CA . ARG A 1 143 ? 4.359 -19.319 -12.071 1.00 89.19 143 ARG A CA 1
ATOM 1100 C C . ARG A 1 143 ? 4.876 -17.889 -12.229 1.00 89.19 143 ARG A C 1
ATOM 1102 O O . ARG A 1 143 ? 5.254 -17.282 -11.233 1.00 89.19 143 ARG A O 1
ATOM 1109 N N . GLY A 1 144 ? 4.850 -17.340 -13.444 1.00 86.56 144 GLY A N 1
ATOM 1110 C CA . GLY A 1 144 ? 5.227 -15.952 -13.699 1.00 86.56 144 GLY A CA 1
ATOM 1111 C C . GLY A 1 144 ? 4.294 -14.940 -13.040 1.00 86.56 144 GLY A C 1
ATOM 1112 O O . GLY A 1 144 ? 4.768 -13.948 -12.492 1.00 86.56 144 GLY A O 1
ATOM 1113 N N . LEU A 1 145 ? 2.981 -15.202 -13.041 1.00 89.94 145 LEU A N 1
ATOM 1114 C CA . LEU A 1 145 ? 1.989 -14.302 -12.436 1.00 89.94 145 LEU A CA 1
ATOM 1115 C C . LEU A 1 145 ? 2.164 -14.160 -10.919 1.00 89.94 145 LEU A C 1
ATOM 1117 O O . LEU A 1 145 ? 1.889 -13.093 -10.381 1.00 89.94 145 LEU A O 1
ATOM 1121 N N . TYR A 1 146 ? 2.648 -15.210 -10.249 1.00 91.44 146 TYR A N 1
ATOM 1122 C CA . TYR A 1 146 ? 2.818 -15.249 -8.793 1.00 91.44 146 TYR A CA 1
ATOM 1123 C C . TYR A 1 146 ? 4.275 -15.174 -8.323 1.00 91.44 146 TYR A C 1
ATOM 1125 O O . TYR A 1 146 ? 4.542 -15.251 -7.124 1.00 91.44 146 TYR A O 1
ATOM 1133 N N . ALA A 1 147 ? 5.235 -14.973 -9.231 1.00 83.56 147 ALA A N 1
ATOM 1134 C CA . ALA A 1 147 ? 6.656 -14.892 -8.884 1.00 83.56 147 ALA A CA 1
ATOM 1135 C C . ALA A 1 147 ? 6.967 -13.756 -7.886 1.00 83.56 147 ALA A C 1
ATOM 1137 O O . ALA A 1 147 ? 7.910 -13.856 -7.103 1.00 83.56 147 ALA A O 1
ATOM 1138 N N . GLY A 1 148 ? 6.159 -12.690 -7.891 1.00 79.88 148 GLY A N 1
ATOM 1139 C CA . GLY A 1 148 ? 6.287 -11.542 -6.990 1.00 79.88 148 GLY A CA 1
ATOM 1140 C C . GLY A 1 148 ? 5.505 -11.642 -5.677 1.00 79.88 148 GLY A C 1
ATOM 1141 O O . GLY A 1 148 ? 5.556 -10.695 -4.895 1.00 79.88 148 GLY A O 1
ATOM 1142 N N . LEU A 1 149 ? 4.791 -12.743 -5.412 1.00 86.69 149 LEU A N 1
ATOM 1143 C CA . LEU A 1 149 ? 3.837 -12.827 -4.298 1.00 86.69 149 LEU A CA 1
ATOM 1144 C C . LEU A 1 149 ? 4.509 -12.721 -2.921 1.00 86.69 149 LEU A C 1
ATOM 1146 O O . LEU A 1 149 ? 4.047 -11.976 -2.064 1.00 86.69 149 LEU A O 1
ATOM 1150 N N . ILE A 1 150 ? 5.633 -13.414 -2.718 1.00 81.69 150 ILE A N 1
ATOM 1151 C CA . ILE A 1 150 ? 6.362 -13.372 -1.439 1.00 81.69 150 ILE A CA 1
ATOM 1152 C C . ILE A 1 150 ? 6.916 -11.958 -1.167 1.00 81.69 150 ILE A C 1
ATOM 1154 O O . ILE A 1 150 ? 6.610 -11.405 -0.108 1.00 81.69 150 ILE A O 1
ATOM 1158 N N . PRO A 1 151 ? 7.662 -11.317 -2.097 1.00 75.62 151 PRO A N 1
ATOM 1159 C CA . PRO A 1 151 ? 8.069 -9.920 -1.933 1.00 75.62 151 PRO A CA 1
ATOM 1160 C C . PRO A 1 151 ? 6.895 -8.962 -1.699 1.00 75.62 151 PRO A C 1
ATOM 1162 O O . PRO A 1 151 ? 7.029 -8.006 -0.931 1.00 75.62 151 PRO A O 1
ATOM 1165 N N . LEU A 1 152 ? 5.749 -9.214 -2.343 1.00 83.56 152 LEU A N 1
ATOM 1166 C CA . LEU A 1 152 ? 4.539 -8.423 -2.158 1.00 83.56 152 LEU A CA 1
ATOM 1167 C C . LEU A 1 152 ? 4.034 -8.518 -0.714 1.00 83.56 152 LEU A C 1
ATOM 1169 O O . LEU A 1 152 ? 3.879 -7.479 -0.072 1.00 83.56 152 LEU A O 1
ATOM 1173 N N . TRP A 1 153 ? 3.885 -9.728 -0.172 1.00 86.50 153 TRP A N 1
ATOM 1174 C CA . TRP A 1 153 ? 3.456 -9.941 1.213 1.00 86.50 153 TRP A CA 1
ATOM 1175 C C . TRP A 1 153 ? 4.415 -9.333 2.233 1.00 86.50 153 TRP A C 1
ATOM 1177 O O . TRP A 1 153 ? 3.968 -8.654 3.157 1.00 86.50 153 TRP A O 1
ATOM 1187 N N . CYS A 1 154 ? 5.729 -9.498 2.046 1.00 75.94 154 CYS A N 1
ATOM 1188 C CA . CYS A 1 154 ? 6.737 -8.903 2.930 1.00 75.94 154 CYS A CA 1
ATOM 1189 C C . CYS A 1 154 ? 6.610 -7.376 3.034 1.00 75.94 154 CYS A C 1
ATOM 1191 O O . CYS A 1 154 ? 6.998 -6.793 4.044 1.00 75.94 154 CYS A O 1
ATOM 1193 N N . ARG A 1 155 ? 6.069 -6.724 2.000 1.00 78.38 155 ARG A N 1
ATOM 1194 C CA . ARG A 1 155 ? 5.831 -5.280 1.966 1.00 78.38 155 ARG A CA 1
ATOM 1195 C C . ARG A 1 155 ? 4.440 -4.907 2.484 1.00 78.38 155 ARG A C 1
ATOM 1197 O O . ARG A 1 155 ? 4.319 -3.998 3.303 1.00 78.38 155 ARG A O 1
ATOM 1204 N N . GLN A 1 156 ? 3.400 -5.572 1.991 1.00 83.06 156 GLN A N 1
ATOM 1205 C CA . GLN A 1 156 ? 2.009 -5.160 2.186 1.00 83.06 156 GLN A CA 1
ATOM 1206 C C . GLN A 1 156 ? 1.441 -5.582 3.535 1.00 83.06 156 GLN A C 1
ATOM 1208 O O . GLN A 1 156 ? 0.720 -4.802 4.162 1.00 83.06 156 GLN A O 1
ATOM 1213 N N . VAL A 1 157 ? 1.793 -6.776 4.021 1.00 86.56 157 VAL A N 1
ATOM 1214 C CA . VAL A 1 157 ? 1.254 -7.301 5.281 1.00 86.56 157 VAL A CA 1
ATOM 1215 C C . VAL A 1 157 ? 1.689 -6.435 6.468 1.00 86.56 157 VAL A C 1
ATOM 1217 O O . VAL A 1 157 ? 0.804 -5.958 7.181 1.00 86.56 157 VAL A O 1
ATOM 1220 N N . PRO A 1 158 ? 2.988 -6.115 6.669 1.00 82.31 158 PRO A N 1
ATOM 1221 C CA . PRO A 1 158 ? 3.394 -5.264 7.788 1.00 82.31 158 PRO A CA 1
ATOM 1222 C C . PRO A 1 158 ? 2.771 -3.869 7.713 1.00 82.31 158 PRO A C 1
ATOM 1224 O O . PRO A 1 158 ? 2.256 -3.368 8.711 1.00 82.31 158 PRO A O 1
ATOM 1227 N N . TYR A 1 159 ? 2.751 -3.269 6.517 1.00 80.56 159 TYR A N 1
ATOM 1228 C CA . TYR A 1 159 ? 2.136 -1.961 6.295 1.00 80.56 159 TYR A CA 1
ATOM 1229 C C . TYR A 1 159 ? 0.654 -1.959 6.694 1.00 80.56 159 TYR A C 1
ATOM 1231 O O . TYR A 1 159 ? 0.184 -1.058 7.391 1.00 80.56 159 TYR A O 1
ATOM 1239 N N . THR A 1 160 ? -0.077 -2.996 6.296 1.00 85.62 160 THR A N 1
ATOM 1240 C CA . THR A 1 160 ? -1.510 -3.130 6.558 1.00 85.62 160 THR A CA 1
ATOM 1241 C C . THR A 1 160 ? -1.808 -3.361 8.028 1.00 85.62 160 THR A C 1
ATOM 1243 O O . THR A 1 160 ? -2.657 -2.666 8.583 1.00 85.62 160 THR A O 1
ATOM 1246 N N . VAL A 1 161 ? -1.076 -4.265 8.676 1.00 86.69 161 VAL A N 1
ATOM 1247 C CA . VAL A 1 161 ? -1.232 -4.548 10.107 1.00 86.69 161 VAL A CA 1
ATOM 1248 C C . VAL A 1 161 ? -1.000 -3.287 10.933 1.00 86.69 161 VAL A C 1
ATOM 1250 O O . VAL A 1 161 ? -1.852 -2.913 11.738 1.00 86.69 161 VAL A O 1
ATOM 1253 N N . THR A 1 162 ? 0.107 -2.574 10.693 1.00 82.88 162 THR A N 1
ATOM 1254 C CA . THR A 1 162 ? 0.400 -1.324 11.407 1.00 82.88 162 THR A CA 1
ATOM 1255 C C . THR A 1 162 ? -0.697 -0.289 11.189 1.00 82.88 162 THR A C 1
ATOM 1257 O O . THR A 1 162 ? -1.153 0.328 12.149 1.00 82.88 162 THR A O 1
ATOM 1260 N N . LYS A 1 163 ? -1.159 -0.116 9.946 1.00 82.81 163 LYS A N 1
ATOM 1261 C CA . LYS A 1 163 ? -2.196 0.860 9.606 1.00 82.81 163 LYS A CA 1
ATOM 1262 C C . LYS A 1 163 ? -3.522 0.572 10.317 1.00 82.81 163 LYS A C 1
ATOM 1264 O O . LYS A 1 163 ? -4.131 1.503 10.838 1.00 82.81 163 LYS A O 1
ATOM 1269 N N . PHE A 1 164 ? -3.978 -0.680 10.319 1.00 83.38 164 PHE A N 1
ATOM 1270 C CA . PHE A 1 164 ? -5.258 -1.060 10.922 1.00 83.38 164 PHE A CA 1
ATOM 1271 C C . PHE A 1 164 ? -5.212 -0.993 12.448 1.00 83.38 164 PHE A C 1
ATOM 1273 O O . PHE A 1 164 ? -6.100 -0.396 13.047 1.00 83.38 164 PHE A O 1
ATOM 1280 N N . VAL A 1 165 ? -4.156 -1.518 13.078 1.00 85.44 165 VAL A N 1
ATOM 1281 C CA . VAL A 1 165 ? -4.004 -1.459 14.543 1.00 85.44 165 VAL A CA 1
ATOM 1282 C C . VAL A 1 165 ? -3.884 -0.012 15.029 1.00 85.44 165 VAL A C 1
ATOM 1284 O O . VAL A 1 165 ? -4.543 0.367 15.994 1.00 85.44 165 VAL A O 1
ATOM 1287 N N . ALA A 1 166 ? -3.089 0.819 14.345 1.00 84.38 166 ALA A N 1
ATOM 1288 C CA . ALA A 1 166 ? -2.962 2.232 14.698 1.00 84.38 166 ALA A CA 1
ATOM 1289 C C . ALA A 1 166 ? -4.297 2.972 14.546 1.00 84.38 166 ALA A C 1
ATOM 1291 O O . ALA A 1 166 ? -4.678 3.726 15.437 1.00 84.38 166 ALA A O 1
ATOM 1292 N N . PHE A 1 167 ? -5.014 2.740 13.443 1.00 83.56 167 PHE A N 1
ATOM 1293 C CA . PHE A 1 167 ? -6.313 3.363 13.211 1.00 83.56 167 PHE A CA 1
ATOM 1294 C C . PHE A 1 167 ? -7.332 3.010 14.295 1.00 83.56 167 PHE A C 1
ATOM 1296 O O . PHE A 1 167 ? -7.952 3.920 14.832 1.00 83.56 167 PHE A O 1
ATOM 1303 N N . GLU A 1 168 ? -7.482 1.728 14.638 1.00 81.19 168 GLU A N 1
ATOM 1304 C CA . GLU A 1 168 ? -8.465 1.280 15.634 1.00 81.19 168 GLU A CA 1
ATOM 1305 C C . GLU A 1 168 ? -8.211 1.924 17.003 1.00 81.19 168 GLU A C 1
ATOM 1307 O O . GLU A 1 168 ? -9.129 2.508 17.574 1.00 81.19 168 GLU A O 1
ATOM 1312 N N . ARG A 1 169 ? -6.957 1.924 17.481 1.00 82.25 169 ARG A N 1
ATOM 1313 C CA . ARG A 1 169 ? -6.598 2.571 18.754 1.00 82.25 169 ARG A CA 1
ATOM 1314 C C . ARG A 1 169 ? -6.844 4.079 18.739 1.00 82.25 169 ARG A C 1
ATOM 1316 O O . ARG A 1 169 ? -7.372 4.632 19.693 1.00 82.25 169 ARG A O 1
ATOM 1323 N N . ILE A 1 170 ? -6.452 4.760 17.665 1.00 83.31 170 ILE A N 1
ATOM 1324 C CA . ILE A 1 170 ? -6.606 6.219 17.567 1.00 83.31 170 ILE A CA 1
ATOM 1325 C C . ILE A 1 170 ? -8.080 6.608 17.447 1.00 83.31 170 ILE A C 1
ATOM 1327 O O . ILE A 1 170 ? -8.492 7.621 18.008 1.00 83.31 170 ILE A O 1
ATOM 1331 N N . ALA A 1 171 ? -8.868 5.833 16.704 1.00 80.19 171 ALA A N 1
ATOM 1332 C CA . ALA A 1 171 ? -10.298 6.060 16.587 1.00 80.19 171 ALA A CA 1
ATOM 1333 C C . ALA A 1 171 ? -10.983 5.916 17.943 1.00 80.19 171 ALA A C 1
ATOM 1335 O O . ALA A 1 171 ? -11.693 6.827 18.355 1.00 80.19 171 ALA A O 1
ATOM 1336 N N . GLU A 1 172 ? -10.692 4.844 18.671 1.00 80.69 172 GLU A N 1
ATOM 1337 C CA . GLU A 1 172 ? -11.242 4.600 19.999 1.00 80.69 172 GLU A CA 1
ATOM 1338 C C . GLU A 1 172 ? -10.926 5.730 20.987 1.00 80.69 172 GLU A C 1
ATOM 1340 O O . GLU A 1 172 ? -11.831 6.242 21.644 1.00 80.69 172 GLU A O 1
ATOM 1345 N N . GLU A 1 173 ? -9.668 6.165 21.066 1.00 82.38 173 GLU A N 1
ATOM 1346 C CA . GLU A 1 173 ? -9.280 7.267 21.951 1.00 82.38 173 GLU A CA 1
ATOM 1347 C C . GLU A 1 173 ? -9.970 8.584 21.559 1.00 82.38 173 GLU A C 1
ATOM 1349 O O . GLU A 1 173 ? -10.431 9.327 22.423 1.00 82.38 173 GLU A O 1
ATOM 1354 N N . LEU A 1 174 ? -10.132 8.857 20.261 1.00 79.94 174 LEU A N 1
ATOM 1355 C CA . LEU A 1 174 ? -10.884 10.028 19.799 1.00 79.94 174 LEU A CA 1
ATOM 1356 C C . LEU A 1 174 ? -12.381 9.939 20.119 1.00 79.94 174 LEU A C 1
ATOM 1358 O O . LEU A 1 174 ? -12.981 10.958 20.456 1.00 79.94 174 LEU A O 1
ATOM 1362 N N . TYR A 1 175 ? -12.984 8.750 20.057 1.00 77.38 175 TYR A N 1
ATOM 1363 C CA . TYR A 1 175 ? -14.369 8.556 20.489 1.00 77.38 175 TYR A CA 1
ATOM 1364 C C . TYR A 1 175 ? -14.529 8.719 22.005 1.00 77.38 175 TYR A C 1
ATOM 1366 O O . TYR A 1 175 ? -15.523 9.299 22.428 1.00 77.38 175 TYR A O 1
ATOM 1374 N N . LYS A 1 176 ? -13.557 8.291 22.824 1.00 79.31 176 LYS A N 1
ATOM 1375 C CA . LYS A 1 176 ? -13.567 8.516 24.285 1.00 79.31 176 LYS A CA 1
ATOM 1376 C C . LYS A 1 176 ? -13.436 9.993 24.660 1.00 79.31 176 LYS A C 1
ATOM 1378 O O . LYS A 1 176 ? -14.004 10.424 25.657 1.00 79.31 176 LYS A O 1
ATOM 1383 N N . LEU A 1 177 ? -12.692 10.765 23.868 1.00 77.88 177 LEU A N 1
ATOM 1384 C CA . LEU A 1 177 ? -12.531 12.212 24.051 1.00 77.88 177 LEU A CA 1
ATOM 1385 C C . LEU A 1 177 ? -13.745 13.019 23.560 1.00 77.88 177 LEU A C 1
ATOM 1387 O O . LEU A 1 177 ? -13.853 14.207 23.867 1.00 77.88 177 LEU A O 1
ATOM 1391 N N . SER A 1 178 ? -14.648 12.402 22.794 1.00 71.75 178 SER A N 1
ATOM 1392 C CA . SER A 1 178 ? -15.868 13.051 22.324 1.00 71.75 178 SER A CA 1
ATOM 1393 C C . SER A 1 178 ? -16.861 13.234 23.481 1.00 71.75 178 SER A C 1
ATOM 1395 O O . SER A 1 178 ? -17.141 12.282 24.207 1.00 71.75 178 SER A O 1
ATOM 1397 N N . PRO A 1 179 ? -17.473 14.423 23.636 1.00 65.19 179 PRO A N 1
ATOM 1398 C CA . PRO A 1 179 ? -18.475 14.672 24.674 1.00 65.19 179 PRO A CA 1
ATOM 1399 C C . PRO A 1 179 ? -19.796 13.916 24.448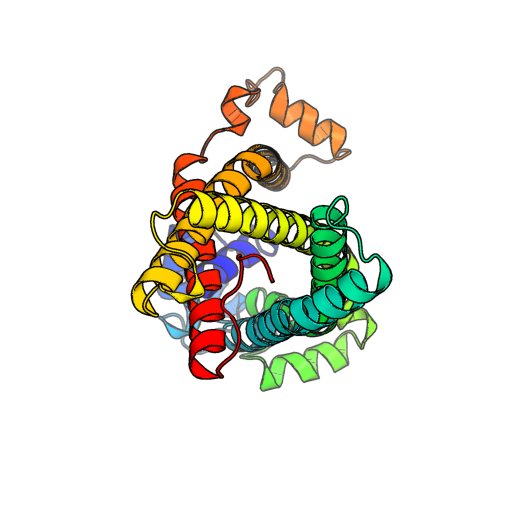 1.00 65.19 179 PRO A C 1
ATOM 1401 O O . PRO A 1 179 ? -20.637 13.886 25.342 1.00 65.19 179 PRO A O 1
ATOM 1404 N N . ARG A 1 180 ? -20.001 13.325 23.263 1.00 66.38 180 ARG A N 1
ATOM 1405 C CA . ARG A 1 180 ? -21.188 12.535 22.905 1.00 66.38 180 ARG A CA 1
ATOM 1406 C C . ARG A 1 180 ? -20.801 11.098 22.594 1.00 66.38 180 ARG A C 1
ATOM 1408 O O . ARG A 1 180 ? -19.806 10.867 21.901 1.00 66.38 180 ARG A O 1
ATOM 1415 N N . LYS A 1 181 ? -21.625 10.150 23.052 1.00 66.81 181 LYS A N 1
ATOM 1416 C CA . LYS A 1 181 ? -21.490 8.730 22.701 1.00 66.81 181 LYS A CA 1
ATOM 1417 C C . LYS A 1 181 ? -21.738 8.535 21.209 1.00 66.81 181 LYS A C 1
ATOM 1419 O O . LYS A 1 181 ? -22.558 9.234 20.622 1.00 66.81 181 LYS A O 1
ATOM 1424 N N . LYS A 1 182 ? -21.062 7.550 20.611 1.00 67.44 182 LYS A N 1
ATOM 1425 C CA . LYS A 1 182 ? -21.125 7.237 19.172 1.00 67.44 182 LYS A CA 1
ATOM 1426 C C . LYS A 1 182 ? -22.560 7.139 18.636 1.00 67.44 182 LYS A C 1
ATOM 1428 O O . LYS A 1 182 ? -22.827 7.631 17.542 1.00 67.44 182 LYS A O 1
ATOM 1433 N N . ASP A 1 183 ? -23.468 6.573 19.425 1.00 66.62 183 ASP A N 1
ATOM 1434 C CA . ASP A 1 183 ? -24.868 6.336 19.046 1.00 66.62 183 ASP A CA 1
ATOM 1435 C C . ASP A 1 183 ? -25.723 7.614 19.009 1.00 66.62 183 ASP A C 1
ATOM 1437 O O . ASP A 1 183 ? -26.763 7.648 18.357 1.00 66.62 183 ASP A O 1
ATOM 1441 N N . GLU A 1 184 ? -25.264 8.684 19.661 1.00 68.94 184 GLU A N 1
ATOM 1442 C CA . GLU A 1 184 ? -25.923 9.997 19.701 1.00 68.94 184 GLU A CA 1
ATOM 1443 C C . GLU A 1 184 ? -25.354 10.967 18.653 1.00 68.94 184 GLU A C 1
ATOM 1445 O O . GLU A 1 184 ? -25.861 12.076 18.479 1.00 68.94 184 GLU A O 1
ATOM 1450 N N . MET A 1 185 ? -24.279 10.572 17.961 1.00 73.25 185 MET A N 1
ATOM 1451 C CA . MET A 1 185 ? -23.603 11.411 16.977 1.00 73.25 185 MET A CA 1
ATOM 1452 C C . MET A 1 185 ? -24.284 11.333 15.616 1.00 73.25 185 MET A C 1
ATOM 1454 O O . MET A 1 185 ? -24.566 10.250 15.093 1.00 73.25 185 MET A O 1
ATOM 1458 N N . ASN A 1 186 ? -24.436 12.485 14.968 1.00 80.00 186 ASN A N 1
ATOM 1459 C CA . ASN A 1 186 ? -24.913 12.522 13.590 1.00 80.00 186 ASN A CA 1
ATOM 1460 C C . ASN A 1 186 ? -23.864 11.930 12.634 1.00 80.00 186 ASN A C 1
ATOM 1462 O O . ASN A 1 186 ? -22.658 11.959 12.889 1.00 80.00 186 ASN A O 1
ATOM 1466 N N . LYS A 1 187 ? -24.312 11.445 11.467 1.00 74.00 187 LYS A N 1
ATOM 1467 C CA . LYS A 1 187 ? -23.444 10.803 10.458 1.00 74.00 187 LYS A CA 1
ATOM 1468 C C . LYS A 1 187 ? -22.218 11.648 10.090 1.00 74.00 187 LYS A C 1
ATOM 1470 O O . LYS A 1 187 ? -21.134 11.105 9.916 1.00 74.00 187 LYS A O 1
ATOM 1475 N N . LEU A 1 188 ? -22.373 12.970 10.005 1.00 78.62 188 LEU A N 1
ATOM 1476 C CA . LEU A 1 188 ? -21.274 13.885 9.692 1.00 78.62 188 LEU A CA 1
ATOM 1477 C C . LEU A 1 188 ? -20.215 13.947 10.807 1.00 78.62 188 LEU A C 1
ATOM 1479 O O . LEU A 1 188 ? -19.027 13.993 10.502 1.00 78.62 188 LEU A O 1
ATOM 1483 N N . GLU A 1 189 ? -20.627 13.889 12.076 1.00 79.25 189 GLU A N 1
ATOM 1484 C CA . GLU A 1 189 ? -19.707 13.867 13.220 1.00 79.25 189 GLU A CA 1
ATOM 1485 C C . GLU A 1 189 ? -18.954 12.528 13.303 1.00 79.25 189 GLU A C 1
ATOM 1487 O O . GLU A 1 189 ? -17.749 12.499 13.532 1.00 79.25 189 GLU A O 1
ATOM 1492 N N . GLN A 1 190 ? -19.621 11.400 13.030 1.00 76.56 190 GLN A N 1
ATOM 1493 C CA . GLN A 1 190 ? -18.932 10.104 12.970 1.00 76.56 190 GLN A CA 1
ATOM 1494 C C . GLN A 1 190 ? -17.909 10.060 11.824 1.00 76.56 190 GLN A C 1
ATOM 1496 O O . GLN A 1 190 ? -16.792 9.577 12.003 1.00 76.56 190 GLN A O 1
ATOM 1501 N N . MET A 1 191 ? -18.268 10.591 10.651 1.00 80.19 191 MET A N 1
ATOM 1502 C CA . MET A 1 191 ? -17.371 10.662 9.494 1.00 80.19 191 MET A CA 1
ATOM 1503 C C . MET A 1 191 ? -16.182 11.603 9.725 1.00 80.19 191 MET A C 1
ATOM 1505 O O . MET A 1 191 ? -15.079 11.299 9.265 1.00 80.19 191 MET A O 1
ATOM 1509 N N . SER A 1 192 ? -16.370 12.717 10.444 1.00 82.25 192 SER A N 1
ATOM 1510 C CA . SER A 1 192 ? -15.275 13.635 10.776 1.00 82.25 192 SER A CA 1
ATOM 1511 C C . SER A 1 192 ? -14.295 13.017 11.773 1.00 82.25 192 SER A C 1
ATOM 1513 O O . SER A 1 192 ? -13.082 13.168 11.590 1.00 82.25 192 SER A O 1
ATOM 1515 N N . ILE A 1 193 ? -14.787 12.255 12.760 1.00 82.12 193 ILE A N 1
ATOM 1516 C CA . ILE A 1 193 ? -13.931 11.468 13.656 1.00 82.12 193 ILE A CA 1
ATOM 1517 C C . ILE A 1 193 ? -13.122 10.470 12.837 1.00 82.12 193 ILE A C 1
ATOM 1519 O O . ILE A 1 193 ? -11.902 10.530 12.877 1.00 82.12 193 ILE A O 1
ATOM 1523 N N . ILE A 1 194 ? -13.755 9.644 12.002 1.00 83.44 194 ILE A N 1
ATOM 1524 C CA . ILE A 1 194 ? -13.060 8.626 11.191 1.00 83.44 194 ILE A CA 1
ATOM 1525 C C . ILE A 1 194 ? -12.003 9.233 10.270 1.00 83.44 194 ILE A C 1
ATOM 1527 O O . ILE A 1 194 ? -10.906 8.686 10.141 1.00 83.44 194 ILE A O 1
ATOM 1531 N N . PHE A 1 195 ? -12.303 10.374 9.647 1.00 85.50 195 PHE A N 1
ATOM 1532 C CA . PHE A 1 195 ? -11.328 11.097 8.838 1.00 85.50 195 PHE A CA 1
ATOM 1533 C C . PHE A 1 195 ? -10.131 11.553 9.683 1.00 85.50 195 PHE A C 1
ATOM 1535 O O . PHE A 1 195 ? -8.982 11.317 9.305 1.00 85.50 195 PHE A O 1
ATOM 1542 N N . THR A 1 196 ? -10.390 12.160 10.843 1.00 85.50 196 THR A N 1
ATOM 1543 C CA . THR A 1 196 ? -9.353 12.663 11.756 1.00 85.50 196 THR A CA 1
ATOM 1544 C C . THR A 1 196 ? -8.517 11.521 12.333 1.00 85.50 196 THR A C 1
ATOM 1546 O O . THR A 1 196 ? -7.287 11.594 12.322 1.00 85.50 196 THR A O 1
ATOM 1549 N N . SER A 1 197 ? -9.152 10.419 12.741 1.00 83.81 197 SER A N 1
ATOM 1550 C CA . SER A 1 197 ? -8.490 9.193 13.187 1.00 83.81 197 SER A CA 1
ATOM 1551 C C . SER A 1 197 ? -7.618 8.607 12.085 1.00 83.81 197 SER A C 1
ATOM 1553 O O . SER A 1 197 ? -6.468 8.250 12.329 1.00 83.81 197 SER A O 1
ATOM 1555 N N . GLY A 1 198 ? -8.123 8.569 10.849 1.00 84.38 198 GLY A N 1
ATOM 1556 C CA . GLY A 1 198 ? -7.366 8.143 9.676 1.00 84.38 198 GLY A CA 1
ATOM 1557 C C . GLY A 1 198 ? -6.150 9.030 9.413 1.00 84.38 198 GLY A C 1
ATOM 1558 O O . GLY A 1 198 ? -5.065 8.518 9.135 1.00 84.38 198 GLY A O 1
ATOM 1559 N N . TYR A 1 199 ? -6.292 10.347 9.554 1.00 86.88 199 TYR A N 1
ATOM 1560 C CA . TYR A 1 199 ? -5.186 11.281 9.365 1.00 86.88 199 TYR A CA 1
ATOM 1561 C C . TYR A 1 199 ? -4.099 11.090 10.428 1.00 86.88 199 TYR A C 1
ATOM 1563 O O . TYR A 1 199 ? -2.933 10.895 10.083 1.00 86.88 199 TYR A O 1
ATOM 1571 N N . ILE A 1 200 ? -4.478 11.058 11.710 1.00 85.44 200 ILE A N 1
ATOM 1572 C CA . ILE A 1 200 ? -3.547 10.859 12.830 1.00 85.44 200 ILE A CA 1
ATOM 1573 C C . ILE A 1 200 ? -2.881 9.479 12.739 1.00 85.44 200 ILE A C 1
ATOM 1575 O O . ILE A 1 200 ? -1.662 9.380 12.880 1.00 85.44 200 ILE A O 1
ATOM 1579 N N . ALA A 1 201 ? -3.625 8.423 12.401 1.00 81.94 201 ALA A N 1
ATOM 1580 C CA . ALA A 1 201 ? -3.051 7.098 12.165 1.00 81.94 201 ALA A CA 1
ATOM 1581 C C . ALA A 1 201 ? -2.028 7.113 11.023 1.00 81.94 201 ALA A C 1
ATOM 1583 O O . ALA A 1 201 ? -0.971 6.487 11.124 1.00 81.94 201 ALA A O 1
ATOM 1584 N N . GLY A 1 202 ? -2.293 7.879 9.963 1.00 83.19 202 GLY A N 1
ATOM 1585 C CA . GLY A 1 202 ? -1.339 8.102 8.885 1.00 83.19 202 GLY A CA 1
ATOM 1586 C C . GLY A 1 202 ? -0.072 8.844 9.333 1.00 83.19 202 GLY A C 1
ATOM 1587 O O . GLY A 1 202 ? 1.010 8.493 8.864 1.00 83.19 202 GLY A O 1
ATOM 1588 N N . ILE A 1 203 ? -0.162 9.791 10.279 1.00 86.06 203 ILE A N 1
ATOM 1589 C CA . ILE A 1 203 ? 1.010 10.446 10.896 1.00 86.06 203 ILE A CA 1
ATOM 1590 C C . ILE A 1 203 ? 1.869 9.417 11.634 1.00 86.06 203 ILE A C 1
ATOM 1592 O O . ILE A 1 203 ? 3.068 9.322 11.372 1.00 86.06 203 ILE A O 1
ATOM 1596 N N . PHE A 1 204 ? 1.271 8.610 12.515 1.00 83.12 204 PHE A N 1
ATOM 1597 C CA . PHE A 1 204 ? 2.000 7.571 13.253 1.00 83.12 204 PHE A CA 1
ATOM 1598 C C . PHE A 1 204 ? 2.631 6.544 12.310 1.00 83.12 204 PHE A C 1
ATOM 1600 O O . PHE A 1 204 ? 3.808 6.208 12.448 1.00 83.12 204 PHE A O 1
ATOM 1607 N N . CYS A 1 205 ? 1.885 6.106 11.295 1.00 81.44 205 CYS A N 1
ATOM 1608 C CA . CYS A 1 205 ? 2.398 5.215 10.262 1.00 81.44 205 CYS A CA 1
ATOM 1609 C C . CYS A 1 205 ? 3.576 5.846 9.505 1.00 81.44 205 CYS A C 1
ATOM 1611 O O . CYS A 1 205 ? 4.557 5.159 9.209 1.00 81.44 205 CYS A O 1
ATOM 1613 N N . ALA A 1 206 ? 3.514 7.145 9.196 1.00 82.50 206 ALA A N 1
ATOM 1614 C CA . ALA A 1 206 ? 4.608 7.859 8.554 1.00 82.50 206 ALA A CA 1
ATOM 1615 C C . ALA A 1 206 ? 5.843 7.903 9.460 1.00 82.50 206 ALA A C 1
ATOM 1617 O O . ALA A 1 206 ? 6.918 7.548 8.995 1.00 82.50 206 ALA A O 1
ATOM 1618 N N . ILE A 1 207 ? 5.697 8.251 10.741 1.00 83.69 207 ILE A N 1
ATOM 1619 C CA . ILE A 1 207 ? 6.808 8.322 11.704 1.00 83.69 207 ILE A CA 1
ATOM 1620 C C . ILE A 1 207 ? 7.494 6.960 11.857 1.00 83.69 207 ILE A C 1
ATOM 1622 O O . ILE A 1 207 ? 8.714 6.878 11.736 1.00 83.69 207 ILE A O 1
ATOM 1626 N N . ILE A 1 208 ? 6.725 5.886 12.054 1.00 81.38 208 ILE A N 1
ATOM 1627 C CA . ILE A 1 208 ? 7.270 4.536 12.272 1.00 81.38 208 ILE A CA 1
ATOM 1628 C C . ILE A 1 208 ? 7.946 3.996 11.004 1.00 81.38 208 ILE A C 1
ATOM 1630 O O . ILE A 1 208 ? 9.023 3.407 11.075 1.00 81.38 208 ILE A O 1
ATOM 1634 N N . SER A 1 209 ? 7.339 4.201 9.831 1.00 78.62 209 SER A N 1
ATOM 1635 C CA . SER A 1 209 ? 7.854 3.645 8.569 1.00 78.62 209 SER A CA 1
ATOM 1636 C C . SER A 1 209 ? 8.967 4.473 7.924 1.00 78.62 209 SER A C 1
ATOM 1638 O O . SER A 1 209 ? 9.667 3.967 7.046 1.00 78.62 209 SER A O 1
ATOM 1640 N N . ASN A 1 210 ? 9.140 5.739 8.314 1.00 82.00 210 ASN A N 1
ATOM 1641 C CA . ASN A 1 210 ? 10.037 6.662 7.621 1.00 82.00 210 ASN A CA 1
ATOM 1642 C C . ASN A 1 210 ? 11.517 6.225 7.629 1.00 82.00 210 ASN A C 1
ATOM 1644 O O . ASN A 1 210 ? 12.121 6.248 6.556 1.00 82.00 210 ASN A O 1
ATOM 1648 N N . PRO A 1 211 ? 12.110 5.756 8.747 1.00 79.38 211 PRO A N 1
ATOM 1649 C CA . PRO A 1 211 ? 13.501 5.302 8.737 1.00 79.38 211 PRO A CA 1
ATOM 1650 C C . PRO A 1 211 ? 13.748 4.136 7.771 1.00 79.38 211 PRO A C 1
ATOM 1652 O O . PRO A 1 211 ? 14.728 4.140 7.024 1.00 79.38 211 PRO A O 1
ATOM 1655 N N . ALA A 1 212 ? 12.838 3.157 7.755 1.00 76.06 212 ALA A N 1
ATOM 1656 C CA . ALA A 1 212 ? 12.922 2.005 6.863 1.00 76.06 212 ALA A CA 1
ATOM 1657 C C . ALA A 1 212 ? 12.778 2.422 5.392 1.00 76.06 212 ALA A C 1
ATOM 1659 O O . ALA A 1 212 ? 13.531 1.960 4.537 1.00 76.06 212 ALA A O 1
ATOM 1660 N N . ASP A 1 213 ? 11.861 3.342 5.097 1.00 75.44 213 ASP A N 1
ATOM 1661 C CA . ASP A 1 213 ? 11.633 3.839 3.741 1.00 75.44 213 ASP A CA 1
ATOM 1662 C C . ASP A 1 213 ? 12.831 4.621 3.187 1.00 75.44 213 ASP A C 1
ATOM 1664 O O . ASP A 1 213 ? 13.281 4.353 2.069 1.00 75.44 213 ASP A O 1
ATOM 1668 N N . VAL A 1 214 ? 13.412 5.523 3.990 1.00 78.31 214 VAL A N 1
ATOM 1669 C CA . VAL A 1 214 ? 14.633 6.251 3.616 1.00 78.31 214 VAL A CA 1
ATOM 1670 C C . VAL A 1 214 ? 15.775 5.273 3.350 1.00 78.31 214 VAL A C 1
ATOM 1672 O O . VAL A 1 214 ? 16.495 5.429 2.361 1.00 78.31 214 VAL A O 1
ATOM 1675 N N . MET A 1 215 ? 15.913 4.240 4.184 1.00 78.56 215 MET A N 1
ATOM 1676 C CA . MET A 1 215 ? 16.944 3.220 4.018 1.00 78.56 215 MET A CA 1
ATOM 1677 C C . MET A 1 215 ? 16.765 2.437 2.712 1.00 78.56 215 MET A C 1
ATOM 1679 O O . MET A 1 215 ? 17.693 2.373 1.909 1.00 78.56 215 MET A O 1
ATOM 1683 N N . VAL A 1 216 ? 15.569 1.906 2.442 1.00 73.38 216 VAL A N 1
ATOM 1684 C CA . VAL A 1 216 ? 15.273 1.151 1.210 1.00 73.38 216 VAL A CA 1
ATOM 1685 C C . VAL A 1 216 ? 15.468 2.019 -0.036 1.00 73.38 216 VAL A C 1
ATOM 1687 O O . VAL A 1 216 ? 16.064 1.576 -1.017 1.00 73.38 216 VAL A O 1
ATOM 1690 N N . SER A 1 217 ? 15.033 3.279 0.007 1.00 72.12 217 SER A N 1
ATOM 1691 C CA . SER A 1 217 ? 15.224 4.233 -1.089 1.00 72.12 217 SER A CA 1
ATOM 1692 C C . SER A 1 217 ? 16.708 4.473 -1.391 1.00 72.12 217 SER A C 1
ATOM 1694 O O . SER A 1 217 ? 17.118 4.459 -2.553 1.00 72.12 217 SER A O 1
ATOM 1696 N N . LYS A 1 218 ? 17.541 4.625 -0.353 1.00 75.50 218 LYS A N 1
ATOM 1697 C CA . LYS A 1 218 ? 18.992 4.808 -0.502 1.00 75.50 218 LYS A CA 1
ATOM 1698 C C . LYS A 1 218 ? 19.707 3.545 -0.971 1.00 75.50 218 LYS A C 1
ATOM 1700 O O . LYS A 1 218 ? 20.598 3.659 -1.806 1.00 75.50 218 LYS A O 1
ATOM 1705 N N . ILE A 1 219 ? 19.289 2.365 -0.510 1.00 74.44 219 ILE A N 1
ATOM 1706 C CA . ILE A 1 219 ? 19.807 1.075 -0.995 1.00 74.44 219 ILE A CA 1
ATOM 1707 C C . ILE A 1 219 ? 19.577 0.941 -2.500 1.00 74.44 219 ILE A C 1
ATOM 1709 O O . ILE A 1 219 ? 20.493 0.558 -3.220 1.00 74.44 219 ILE A O 1
ATOM 1713 N N . ASN A 1 220 ? 18.390 1.314 -2.981 1.00 67.19 220 ASN A N 1
ATOM 1714 C CA . ASN A 1 220 ? 18.049 1.241 -4.402 1.00 67.19 220 ASN A CA 1
ATOM 1715 C C . ASN A 1 220 ? 18.793 2.275 -5.268 1.00 67.19 220 ASN A C 1
ATOM 1717 O O . ASN A 1 220 ? 18.883 2.094 -6.476 1.00 67.19 220 ASN A O 1
ATOM 1721 N N . GLN A 1 221 ? 19.318 3.353 -4.675 1.00 67.12 221 GLN A N 1
ATOM 1722 C CA . GLN A 1 221 ? 20.160 4.349 -5.361 1.00 67.12 221 GLN A CA 1
ATOM 1723 C C . GLN A 1 221 ? 21.651 3.979 -5.350 1.00 67.12 221 GLN A C 1
ATOM 1725 O O . GLN A 1 221 ? 22.443 4.595 -6.062 1.00 67.12 221 GLN A O 1
ATOM 1730 N N . LEU A 1 222 ? 22.054 3.015 -4.519 1.00 70.25 222 LEU A N 1
ATOM 1731 C CA . LEU A 1 222 ? 23.439 2.584 -4.387 1.00 70.25 222 LEU A CA 1
ATOM 1732 C C . LEU A 1 222 ? 23.754 1.452 -5.361 1.00 70.25 222 LEU A C 1
ATOM 1734 O O . LEU A 1 222 ? 23.416 0.290 -5.128 1.00 70.25 222 LEU A O 1
ATOM 1738 N N . ASN A 1 223 ? 24.502 1.799 -6.406 1.00 64.75 223 ASN A N 1
ATOM 1739 C CA . ASN A 1 223 ? 25.109 0.852 -7.340 1.00 64.75 223 ASN A CA 1
ATOM 1740 C C . ASN A 1 223 ? 26.345 0.192 -6.706 1.00 64.75 223 ASN A C 1
ATOM 1742 O O . ASN A 1 223 ? 27.475 0.431 -7.122 1.00 64.75 223 ASN A O 1
ATOM 1746 N N . MET A 1 224 ? 26.131 -0.598 -5.654 1.00 66.75 224 MET A N 1
ATOM 1747 C CA . MET A 1 224 ? 27.178 -1.367 -4.980 1.00 66.75 224 MET A CA 1
ATOM 1748 C C . MET A 1 224 ? 26.771 -2.840 -4.912 1.00 66.75 224 MET A C 1
ATOM 1750 O O . MET A 1 224 ? 25.641 -3.158 -4.527 1.00 66.75 224 MET A O 1
ATOM 1754 N N . ASN A 1 225 ? 27.688 -3.737 -5.267 1.00 61.34 225 ASN A N 1
ATOM 1755 C CA . ASN A 1 225 ? 27.531 -5.174 -5.047 1.00 61.34 225 ASN A CA 1
ATOM 1756 C C . ASN A 1 225 ? 27.943 -5.489 -3.604 1.00 61.34 225 ASN A C 1
ATOM 1758 O O . ASN A 1 225 ? 28.995 -5.045 -3.161 1.00 61.34 225 ASN A O 1
ATOM 1762 N N . GLY A 1 226 ? 27.093 -6.194 -2.857 1.00 68.31 226 GLY A N 1
ATOM 1763 C CA . GLY A 1 226 ? 27.324 -6.483 -1.440 1.00 68.31 226 GLY A CA 1
ATOM 1764 C C . GLY A 1 226 ? 26.045 -6.900 -0.720 1.00 68.31 226 GLY A C 1
ATOM 1765 O O . GLY A 1 226 ? 24.937 -6.716 -1.239 1.00 68.31 226 GLY A O 1
ATOM 1766 N N . ASN A 1 227 ? 26.195 -7.466 0.477 1.00 79.94 227 ASN A N 1
ATOM 1767 C CA . ASN A 1 227 ? 25.062 -7.928 1.277 1.00 79.94 227 ASN A CA 1
ATOM 1768 C C . ASN A 1 227 ? 24.237 -6.733 1.805 1.00 79.94 227 ASN A C 1
ATOM 1770 O O . ASN A 1 227 ? 24.754 -5.626 1.970 1.00 79.94 227 ASN A O 1
ATOM 1774 N N . ILE A 1 228 ? 22.949 -6.931 2.101 1.00 74.44 228 ILE A N 1
ATOM 1775 C CA . ILE A 1 228 ? 22.031 -5.839 2.482 1.00 74.44 228 ILE A CA 1
ATOM 1776 C C . ILE A 1 228 ? 22.519 -5.082 3.727 1.00 74.44 228 ILE A C 1
ATOM 1778 O O . ILE A 1 228 ? 22.424 -3.860 3.793 1.00 74.44 228 ILE A O 1
ATOM 1782 N N . LEU A 1 229 ? 23.122 -5.806 4.675 1.00 78.62 229 LEU A N 1
ATOM 1783 C CA . LEU A 1 229 ? 23.713 -5.260 5.899 1.00 78.62 229 LEU A CA 1
ATOM 1784 C C . LEU A 1 229 ? 24.895 -4.328 5.614 1.00 78.62 229 LEU A C 1
ATOM 1786 O O . LEU A 1 229 ? 25.064 -3.312 6.285 1.00 78.62 229 LEU A O 1
ATOM 1790 N N . GLU A 1 230 ? 25.691 -4.650 4.600 1.00 80.62 230 GLU A N 1
ATOM 1791 C CA . GLU A 1 230 ? 26.840 -3.852 4.186 1.00 80.62 230 GLU A CA 1
ATOM 1792 C C . GLU A 1 230 ? 26.387 -2.565 3.495 1.00 80.62 230 GLU A C 1
ATOM 1794 O O . GLU A 1 230 ? 26.871 -1.484 3.824 1.00 80.62 230 GLU A O 1
ATOM 1799 N N . LYS A 1 231 ? 25.360 -2.653 2.637 1.00 79.62 231 LYS A N 1
ATOM 1800 C CA . LYS A 1 231 ? 24.715 -1.476 2.036 1.00 79.62 231 LYS A CA 1
ATOM 1801 C C . LYS A 1 231 ? 24.128 -0.551 3.101 1.00 79.62 231 LYS A C 1
ATOM 1803 O O . LYS A 1 231 ? 24.380 0.650 3.060 1.00 79.62 231 LYS A O 1
ATOM 1808 N N . ILE A 1 232 ? 23.393 -1.099 4.075 1.00 82.44 232 ILE A N 1
ATOM 1809 C CA . ILE A 1 232 ? 22.829 -0.331 5.198 1.00 82.44 232 ILE A CA 1
ATOM 1810 C C . ILE A 1 232 ? 23.940 0.367 5.982 1.00 82.44 232 ILE A C 1
ATOM 1812 O O . ILE A 1 232 ? 23.830 1.561 6.261 1.00 82.44 232 ILE A O 1
ATOM 1816 N N . ARG A 1 233 ? 25.023 -0.353 6.308 1.00 82.94 233 ARG A N 1
ATOM 1817 C CA . ARG A 1 233 ? 26.167 0.211 7.028 1.00 82.94 233 ARG A CA 1
ATOM 1818 C C . ARG A 1 233 ? 26.769 1.372 6.244 1.00 82.94 233 ARG A C 1
ATOM 1820 O O . ARG A 1 233 ? 26.833 2.467 6.782 1.00 82.94 233 ARG A O 1
ATOM 1827 N N . VAL A 1 234 ? 27.103 1.173 4.970 1.00 83.38 234 VAL A N 1
ATOM 1828 C CA . VAL A 1 234 ? 27.679 2.215 4.105 1.00 83.38 234 VAL A CA 1
ATOM 1829 C C . VAL A 1 234 ? 26.771 3.442 3.985 1.00 83.38 234 VAL A C 1
ATOM 1831 O O . VAL A 1 234 ? 27.256 4.568 4.044 1.00 83.38 234 VAL A O 1
ATOM 1834 N N . ILE A 1 235 ? 25.452 3.265 3.881 1.00 81.19 235 ILE A N 1
ATOM 1835 C CA . ILE A 1 235 ? 24.493 4.384 3.859 1.00 81.19 235 ILE A CA 1
ATOM 1836 C C . ILE A 1 235 ? 24.518 5.150 5.178 1.00 81.19 235 ILE A C 1
ATOM 1838 O O . ILE A 1 235 ? 24.539 6.384 5.189 1.00 81.19 235 ILE A O 1
ATOM 1842 N N . TYR A 1 236 ? 24.482 4.415 6.287 1.00 82.75 236 TYR A N 1
ATOM 1843 C CA . TYR A 1 236 ? 24.334 4.974 7.619 1.00 82.75 236 TYR A CA 1
ATOM 1844 C C . TYR A 1 236 ? 25.617 5.657 8.108 1.00 82.75 236 TYR A C 1
ATOM 1846 O O . TYR A 1 236 ? 25.564 6.818 8.514 1.00 82.75 236 TYR A O 1
ATOM 1854 N N . SER A 1 237 ? 26.760 4.969 8.034 1.00 81.69 237 SER A N 1
ATOM 1855 C CA . SER A 1 237 ? 28.064 5.461 8.494 1.00 81.69 237 SER A CA 1
ATOM 1856 C C . SER A 1 237 ? 28.815 6.273 7.441 1.00 81.69 237 SER A C 1
ATOM 1858 O O . SER A 1 237 ? 29.611 7.138 7.797 1.00 81.69 237 SER A O 1
ATOM 1860 N N . GLY A 1 238 ? 28.527 6.060 6.157 1.00 73.50 238 GLY A N 1
ATOM 1861 C CA . GLY A 1 238 ? 29.282 6.648 5.053 1.00 73.50 238 GLY A CA 1
ATOM 1862 C C . GLY A 1 238 ? 30.476 5.797 4.642 1.00 73.50 238 GLY A C 1
ATOM 1863 O O . GLY A 1 238 ? 30.798 4.794 5.283 1.00 73.50 238 GLY A O 1
ATOM 1864 N N . THR A 1 239 ? 31.131 6.220 3.566 1.00 71.00 239 THR A N 1
ATOM 1865 C CA . THR A 1 239 ? 32.450 5.731 3.145 1.00 71.00 239 THR A CA 1
ATOM 1866 C C . THR A 1 239 ? 33.513 6.764 3.518 1.00 71.00 239 THR A C 1
ATOM 1868 O O . THR A 1 239 ? 33.181 7.912 3.811 1.00 71.00 239 THR A O 1
ATOM 1871 N N . GLY A 1 240 ? 34.798 6.397 3.475 1.00 60.56 240 GLY A N 1
ATOM 1872 C CA . GLY A 1 240 ? 35.900 7.340 3.732 1.00 60.56 240 GLY A CA 1
ATOM 1873 C C . GLY A 1 240 ? 35.860 8.618 2.872 1.00 60.56 240 GLY A C 1
ATOM 1874 O O . GLY A 1 240 ? 36.391 9.641 3.285 1.00 60.56 240 GLY A O 1
ATOM 1875 N N . GLU A 1 241 ? 35.172 8.589 1.725 1.00 64.06 241 GLU A N 1
ATOM 1876 C CA . GLU A 1 241 ? 34.997 9.730 0.813 1.00 64.06 241 GLU A CA 1
ATOM 1877 C C . GLU A 1 241 ? 33.690 10.517 1.017 1.00 64.06 241 GLU A C 1
ATOM 1879 O O . GLU A 1 241 ? 33.590 11.672 0.599 1.00 64.06 241 GLU A O 1
ATOM 1884 N N . LYS A 1 242 ? 32.652 9.920 1.619 1.00 71.94 242 LYS A N 1
ATOM 1885 C CA . LYS A 1 242 ? 31.328 10.548 1.770 1.00 71.94 242 LYS A CA 1
ATOM 1886 C C . LYS A 1 242 ? 30.742 10.284 3.145 1.00 71.94 242 LYS A C 1
ATOM 1888 O O . LYS A 1 242 ? 30.509 9.139 3.525 1.00 71.94 242 LYS A O 1
ATOM 1893 N N . ARG A 1 243 ? 30.385 11.364 3.845 1.00 75.38 243 ARG A N 1
ATOM 1894 C CA . ARG A 1 243 ? 29.688 11.289 5.134 1.00 75.38 243 ARG A CA 1
ATOM 1895 C C . ARG A 1 243 ? 28.346 10.564 4.975 1.00 75.38 243 ARG A C 1
ATOM 1897 O O . ARG A 1 243 ? 27.556 10.905 4.093 1.00 75.38 243 ARG A O 1
ATOM 1904 N N . GLY A 1 244 ? 28.101 9.578 5.836 1.00 81.31 244 GLY A N 1
ATOM 1905 C CA . GLY A 1 244 ? 26.845 8.832 5.870 1.00 81.31 244 GLY A CA 1
ATOM 1906 C C . GLY A 1 244 ? 25.658 9.701 6.261 1.00 81.31 244 GLY A C 1
ATOM 1907 O O . GLY A 1 244 ? 25.811 10.814 6.771 1.00 81.31 244 GLY A O 1
ATOM 1908 N N . ILE A 1 245 ? 24.450 9.184 6.041 1.00 81.88 245 ILE A N 1
ATOM 1909 C CA . ILE A 1 245 ? 23.221 9.912 6.376 1.00 81.88 245 ILE A CA 1
ATOM 1910 C C . ILE A 1 245 ? 23.029 10.044 7.898 1.00 81.88 245 ILE A C 1
ATOM 1912 O O . ILE A 1 245 ? 22.398 11.003 8.346 1.00 81.88 245 ILE A O 1
ATOM 1916 N N . GLY A 1 246 ? 23.584 9.110 8.685 1.00 84.25 246 GLY A N 1
ATOM 1917 C CA . GLY A 1 246 ? 23.417 9.032 10.136 1.00 84.25 246 GLY A CA 1
ATOM 1918 C C . GLY A 1 246 ? 21.953 8.952 10.588 1.00 84.25 246 GLY A C 1
ATOM 1919 O O . GLY A 1 246 ? 21.032 8.825 9.780 1.00 84.25 246 GLY A O 1
ATOM 1920 N N . PHE A 1 247 ? 21.718 9.073 11.898 1.00 83.69 247 PHE A N 1
ATOM 1921 C CA . PHE A 1 247 ? 20.363 9.028 12.461 1.00 83.69 247 PHE A CA 1
ATOM 1922 C C . PHE A 1 247 ? 19.481 10.183 11.967 1.00 83.69 247 PHE A C 1
ATOM 1924 O O . PHE A 1 247 ? 18.347 9.964 11.553 1.00 83.69 247 PHE A O 1
ATOM 1931 N N . ALA A 1 248 ? 20.011 11.410 11.926 1.00 81.88 248 ALA A N 1
ATOM 1932 C CA . ALA A 1 248 ? 19.263 12.578 11.452 1.00 81.88 248 ALA A CA 1
ATOM 1933 C C . ALA A 1 248 ? 18.837 12.452 9.975 1.00 81.88 248 ALA A C 1
ATOM 1935 O O . ALA A 1 248 ? 17.771 12.927 9.584 1.00 81.88 248 ALA A O 1
ATOM 1936 N N . GLY A 1 249 ? 19.639 11.779 9.146 1.00 80.12 249 GLY A N 1
ATOM 1937 C CA . GLY A 1 249 ? 19.324 11.553 7.740 1.00 80.12 249 GLY A CA 1
ATOM 1938 C C . GLY A 1 249 ? 18.168 10.583 7.505 1.00 80.12 249 GLY A C 1
ATOM 1939 O O . GLY A 1 249 ? 17.486 10.730 6.493 1.00 80.12 249 GLY A O 1
ATOM 1940 N N . LEU A 1 250 ? 17.894 9.665 8.443 1.00 82.50 250 LEU A N 1
A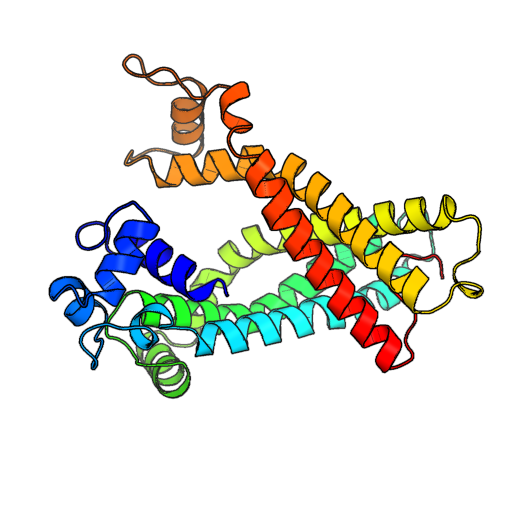TOM 1941 C CA . LEU A 1 250 ? 16.736 8.757 8.394 1.00 82.50 250 LEU A CA 1
ATOM 1942 C C . LEU A 1 250 ? 15.400 9.502 8.474 1.00 82.50 250 LEU A C 1
ATOM 1944 O O . LEU A 1 250 ? 14.379 8.982 8.038 1.00 82.50 250 LEU A O 1
ATOM 1948 N N . TRP A 1 251 ? 15.404 10.724 9.008 1.00 84.75 251 TRP A N 1
ATOM 1949 C CA . TRP A 1 251 ? 14.205 11.539 9.201 1.00 84.75 251 TRP A CA 1
ATOM 1950 C C . TRP A 1 251 ? 13.950 12.542 8.067 1.00 84.75 251 TRP A C 1
ATOM 1952 O O . TRP A 1 251 ? 12.944 13.256 8.071 1.00 84.75 251 TRP A O 1
ATOM 1962 N N . LYS A 1 252 ? 14.823 12.582 7.050 1.00 80.81 252 LYS A N 1
ATOM 1963 C CA . LYS A 1 252 ? 14.631 13.447 5.879 1.00 80.81 252 LYS A CA 1
ATOM 1964 C C . LYS A 1 252 ? 13.380 13.035 5.101 1.00 80.81 252 LYS A C 1
ATOM 1966 O O . LYS A 1 252 ? 13.233 11.883 4.716 1.00 80.81 252 LYS A O 1
ATOM 1971 N N . GLY A 1 253 ? 12.508 14.006 4.829 1.00 79.06 253 GLY A N 1
ATOM 1972 C CA . GLY A 1 253 ? 11.266 13.794 4.078 1.00 79.06 253 GLY A CA 1
ATOM 1973 C C . GLY A 1 253 ? 10.051 13.406 4.929 1.00 79.06 253 GLY A C 1
ATOM 1974 O O . GLY A 1 253 ? 8.967 13.241 4.369 1.00 79.06 253 GLY A O 1
ATOM 1975 N N . LEU A 1 254 ? 10.188 13.328 6.262 1.00 83.69 254 LEU A N 1
ATOM 1976 C CA . LEU A 1 254 ? 9.085 12.974 7.162 1.00 83.69 254 LEU A CA 1
ATOM 1977 C C . LEU A 1 254 ? 7.868 13.900 6.998 1.00 83.69 254 LEU A C 1
ATOM 1979 O O . LEU A 1 254 ? 6.753 13.406 6.883 1.00 83.69 254 LEU A O 1
ATOM 1983 N N . GLY A 1 255 ? 8.066 15.222 6.929 1.00 84.69 255 GLY A N 1
ATOM 1984 C CA . GLY A 1 255 ? 6.960 16.179 6.773 1.00 84.69 255 GLY A CA 1
ATOM 1985 C C . GLY A 1 255 ? 6.142 15.944 5.497 1.00 84.69 255 GLY A C 1
ATOM 1986 O O . GLY A 1 255 ? 4.916 15.886 5.536 1.00 84.69 255 GLY A O 1
ATOM 1987 N N . THR A 1 256 ? 6.815 15.701 4.370 1.00 82.12 256 THR A N 1
ATOM 1988 C CA . THR A 1 256 ? 6.153 15.357 3.103 1.00 82.12 256 THR A CA 1
ATOM 1989 C C . THR A 1 256 ? 5.400 14.030 3.204 1.00 82.12 256 THR A C 1
ATOM 1991 O O . THR A 1 256 ? 4.279 13.913 2.707 1.00 82.12 256 THR A O 1
ATOM 1994 N N . ARG A 1 257 ? 5.981 13.029 3.878 1.00 79.50 257 ARG A N 1
ATOM 1995 C CA . ARG A 1 257 ? 5.318 11.737 4.107 1.00 79.50 257 ARG A CA 1
ATOM 1996 C C . ARG A 1 257 ? 4.105 11.857 5.015 1.00 79.50 257 ARG A C 1
ATOM 1998 O O . ARG A 1 257 ? 3.119 11.187 4.741 1.00 79.50 257 ARG A O 1
ATOM 2005 N N . ILE A 1 258 ? 4.153 12.697 6.046 1.00 85.69 258 ILE A N 1
ATOM 2006 C CA . ILE A 1 258 ? 3.017 12.959 6.934 1.00 85.69 258 ILE A CA 1
ATOM 2007 C C . ILE A 1 258 ? 1.829 13.473 6.123 1.00 85.69 258 ILE A C 1
ATOM 2009 O O . ILE A 1 258 ? 0.747 12.902 6.211 1.00 85.69 258 ILE A O 1
ATOM 2013 N N . ILE A 1 259 ? 2.042 14.479 5.274 1.00 84.06 259 ILE A N 1
ATOM 2014 C CA . ILE A 1 259 ? 0.972 15.033 4.437 1.00 84.06 259 ILE A CA 1
ATOM 2015 C C . ILE A 1 259 ? 0.439 13.959 3.480 1.00 84.06 259 ILE A C 1
ATOM 2017 O O . ILE A 1 259 ? -0.770 13.761 3.377 1.00 84.06 259 ILE A O 1
ATOM 2021 N N . MET A 1 260 ? 1.330 13.229 2.806 1.00 80.81 260 MET A N 1
ATOM 2022 C CA . MET A 1 260 ? 0.944 12.234 1.804 1.00 80.81 260 MET A CA 1
ATOM 2023 C C . MET A 1 260 ? 0.215 11.029 2.418 1.00 80.81 260 MET A C 1
ATOM 2025 O O . MET A 1 260 ? -0.892 10.699 1.998 1.00 80.81 260 MET A O 1
ATOM 2029 N N . ILE A 1 261 ? 0.827 10.364 3.400 1.00 81.44 261 ILE A N 1
ATOM 2030 C CA . ILE A 1 261 ? 0.299 9.145 4.030 1.00 81.44 261 ILE A CA 1
ATOM 2031 C C . ILE A 1 261 ? -0.887 9.484 4.930 1.00 81.44 261 ILE A C 1
ATOM 2033 O O . ILE A 1 261 ? -1.871 8.748 4.912 1.00 81.44 261 ILE A O 1
ATOM 2037 N N . GLY A 1 262 ? -0.826 10.601 5.662 1.00 83.50 262 GLY A N 1
ATOM 2038 C CA . GLY A 1 262 ? -1.935 11.132 6.454 1.00 83.50 262 GLY A CA 1
ATOM 2039 C C . GLY A 1 262 ? -3.179 11.330 5.603 1.00 83.50 262 GLY A C 1
ATOM 2040 O O . GLY A 1 262 ? -4.205 10.701 5.854 1.00 83.50 262 GLY A O 1
ATOM 2041 N N . THR A 1 263 ? -3.076 12.124 4.536 1.00 84.69 263 THR A N 1
ATOM 2042 C CA . THR A 1 263 ? -4.219 12.418 3.656 1.00 84.69 263 THR A CA 1
ATOM 2043 C C . THR A 1 263 ? -4.731 11.165 2.947 1.00 84.69 263 THR A C 1
ATOM 2045 O O . THR A 1 263 ? -5.937 10.936 2.890 1.00 84.69 263 THR A O 1
ATOM 2048 N N . LEU A 1 264 ? -3.834 10.314 2.438 1.00 83.62 264 LEU A N 1
ATOM 2049 C CA . LEU A 1 264 ? -4.220 9.076 1.757 1.00 83.62 264 LEU A CA 1
ATOM 2050 C C . LEU A 1 264 ? -4.947 8.115 2.707 1.00 83.62 264 LEU A C 1
ATOM 2052 O O . LEU A 1 264 ? -5.966 7.535 2.335 1.00 83.62 264 LEU A O 1
ATOM 2056 N N . THR A 1 265 ? -4.460 7.975 3.940 1.00 83.75 265 THR A N 1
ATOM 2057 C CA . THR A 1 265 ? -5.074 7.106 4.951 1.00 83.75 265 THR A CA 1
ATOM 2058 C C . THR A 1 265 ? -6.420 7.656 5.408 1.00 83.75 265 THR A C 1
ATOM 2060 O O . THR A 1 265 ? -7.384 6.894 5.471 1.00 83.75 265 THR A O 1
ATOM 2063 N N . ALA A 1 266 ? -6.514 8.967 5.645 1.00 84.81 266 ALA A N 1
ATOM 2064 C CA . ALA A 1 266 ? -7.759 9.651 5.986 1.00 84.81 266 ALA A CA 1
ATOM 2065 C C . ALA A 1 266 ? -8.835 9.442 4.914 1.00 84.81 266 ALA A C 1
ATOM 2067 O O . ALA A 1 266 ? -9.945 9.024 5.231 1.00 84.81 266 ALA A O 1
ATOM 2068 N N . LEU A 1 267 ? -8.491 9.636 3.637 1.00 86.56 267 LEU A N 1
ATOM 2069 C CA . LEU A 1 267 ? -9.412 9.410 2.521 1.00 86.56 267 LEU A CA 1
ATOM 2070 C C . LEU A 1 267 ? -9.848 7.947 2.410 1.00 86.56 267 LEU A C 1
ATOM 2072 O O . LEU A 1 267 ? -11.026 7.679 2.195 1.00 86.56 267 LEU A O 1
ATOM 2076 N N . GLN A 1 268 ? -8.928 6.992 2.576 1.00 85.31 268 GLN A N 1
ATOM 2077 C CA . GLN A 1 268 ? -9.267 5.567 2.533 1.00 85.31 268 GLN A CA 1
ATOM 2078 C C . GLN A 1 268 ? -10.264 5.184 3.632 1.00 85.31 268 GLN A C 1
ATOM 2080 O O . GLN A 1 268 ? -11.244 4.497 3.353 1.00 85.31 268 GLN A O 1
ATOM 2085 N N . TRP A 1 269 ? -10.042 5.649 4.863 1.00 83.25 269 TRP A N 1
ATOM 2086 C CA . TRP A 1 269 ? -10.953 5.390 5.979 1.00 83.25 269 TRP A CA 1
ATOM 2087 C C . TRP A 1 269 ? -12.273 6.143 5.852 1.00 83.25 269 TRP A C 1
ATOM 2089 O O . TRP A 1 269 ? -13.313 5.578 6.171 1.00 83.25 269 TRP A O 1
ATOM 2099 N N . PHE A 1 270 ? -12.259 7.368 5.331 1.00 83.88 270 PHE A N 1
ATOM 2100 C CA . PHE A 1 270 ? -13.471 8.135 5.060 1.00 83.88 270 PHE A CA 1
ATOM 2101 C C . PHE A 1 270 ? -14.352 7.462 4.007 1.00 83.88 270 PHE A C 1
ATOM 2103 O O . PHE A 1 270 ? -15.547 7.299 4.226 1.00 83.88 270 PHE A O 1
ATOM 2110 N N . LEU A 1 271 ? -13.769 7.002 2.896 1.00 85.50 271 LEU A N 1
ATOM 2111 C CA . LEU A 1 271 ? -14.501 6.247 1.875 1.00 85.50 271 LEU A CA 1
ATOM 2112 C C . LEU A 1 271 ? -15.052 4.936 2.438 1.00 85.50 271 LEU A C 1
ATOM 2114 O O . LEU A 1 271 ? -16.200 4.586 2.175 1.00 85.50 271 LEU A O 1
ATOM 2118 N N . TYR A 1 272 ? -14.254 4.236 3.245 1.00 82.12 272 TYR A N 1
ATOM 2119 C CA . TYR A 1 272 ? -14.671 2.998 3.889 1.00 82.12 272 TYR A CA 1
ATOM 2120 C C . TYR A 1 272 ? -15.823 3.210 4.886 1.00 82.12 272 TYR A C 1
ATOM 2122 O O . TYR A 1 272 ? -16.836 2.513 4.834 1.00 82.12 272 TYR A O 1
ATOM 2130 N N . GLY A 1 273 ? -15.702 4.211 5.760 1.00 80.06 273 GLY A N 1
ATOM 2131 C CA . GLY A 1 273 ? -16.745 4.597 6.705 1.00 80.06 273 GLY A CA 1
ATOM 2132 C C . GLY A 1 273 ? -18.010 5.076 5.996 1.00 80.06 273 GLY A C 1
ATOM 2133 O O . GLY A 1 273 ? -19.104 4.646 6.350 1.00 80.06 273 GLY A O 1
ATOM 2134 N N . GLY A 1 274 ? -17.867 5.903 4.959 1.00 81.25 274 GLY A N 1
ATOM 2135 C CA . GLY A 1 274 ? -18.980 6.393 4.151 1.00 81.25 274 GLY A CA 1
ATOM 2136 C C . GLY A 1 274 ? -19.734 5.254 3.472 1.00 81.25 274 GLY A C 1
ATOM 2137 O O . GLY A 1 274 ? -20.959 5.207 3.546 1.00 81.25 274 GLY A O 1
ATOM 2138 N N . PHE A 1 275 ? -19.012 4.287 2.897 1.00 83.19 275 PHE A N 1
ATOM 2139 C CA . PHE A 1 275 ? -19.615 3.074 2.350 1.00 83.19 275 PHE A CA 1
ATOM 2140 C C . PHE A 1 275 ? -20.421 2.320 3.413 1.00 83.19 275 PHE A C 1
ATOM 2142 O O . PHE A 1 275 ? -21.595 2.043 3.179 1.00 83.19 275 PHE A O 1
ATOM 2149 N N . LYS A 1 276 ? -19.842 2.064 4.598 1.00 80.69 276 LYS A N 1
ATOM 2150 C CA . LYS A 1 276 ? -20.545 1.401 5.711 1.00 80.69 276 LYS A CA 1
ATOM 2151 C C . LYS A 1 276 ? -21.829 2.137 6.104 1.00 80.69 276 LYS A C 1
ATOM 2153 O O . LYS A 1 276 ? -22.872 1.503 6.218 1.00 80.69 276 LYS A O 1
ATOM 2158 N N . VAL A 1 277 ? -21.787 3.465 6.216 1.00 79.38 277 VAL A N 1
ATOM 2159 C CA . VAL A 1 277 ? -22.963 4.290 6.546 1.00 79.38 277 VAL A CA 1
ATOM 2160 C C . VAL A 1 277 ? -24.052 4.202 5.473 1.00 79.38 277 VAL A C 1
ATOM 2162 O O . VAL A 1 277 ? -25.236 4.190 5.815 1.00 79.38 277 VAL A O 1
ATOM 2165 N N . ILE A 1 278 ? -23.678 4.151 4.191 1.00 81.38 278 ILE A N 1
ATOM 2166 C CA . ILE A 1 278 ? -24.626 4.016 3.073 1.00 81.38 278 ILE A CA 1
ATOM 2167 C C . ILE A 1 278 ? -25.327 2.655 3.119 1.00 81.38 278 ILE A C 1
ATOM 2169 O O . ILE A 1 278 ? -26.534 2.593 2.905 1.00 81.38 278 ILE A O 1
ATOM 2173 N N . VAL A 1 279 ? -24.598 1.580 3.433 1.00 81.25 279 VAL A N 1
ATOM 2174 C CA . VAL A 1 279 ? -25.155 0.216 3.489 1.00 81.25 279 VAL A CA 1
ATOM 2175 C C . VAL A 1 279 ? -25.775 -0.148 4.846 1.00 81.25 279 VAL A C 1
ATOM 2177 O O . VAL A 1 279 ? -26.197 -1.284 5.036 1.00 81.25 279 VAL A O 1
ATOM 2180 N N . GLY A 1 280 ? -25.839 0.795 5.793 1.00 74.88 280 GLY A N 1
ATOM 2181 C CA . GLY A 1 280 ? -26.449 0.593 7.113 1.00 74.88 280 GLY A CA 1
ATOM 2182 C C . GLY A 1 280 ? -25.589 -0.182 8.118 1.00 74.88 280 GLY A C 1
ATOM 2183 O O . GLY A 1 280 ? -26.111 -0.662 9.120 1.00 74.88 280 GLY A O 1
ATOM 2184 N N . LEU A 1 281 ? -24.283 -0.310 7.874 1.00 76.56 281 LEU A N 1
ATOM 2185 C CA . LEU A 1 281 ? -23.338 -0.959 8.783 1.00 76.56 281 LEU A CA 1
ATOM 2186 C C . LEU A 1 281 ? -22.743 0.032 9.798 1.00 76.56 281 LEU A C 1
ATOM 2188 O O . LEU A 1 281 ? -22.573 1.216 9.485 1.00 76.56 281 LEU A O 1
ATOM 2192 N N . PRO A 1 282 ? -22.352 -0.446 10.995 1.00 70.50 282 PRO A N 1
ATOM 2193 C CA . PRO A 1 282 ? -21.713 0.388 12.000 1.00 70.50 282 PRO A CA 1
ATOM 2194 C C . PRO A 1 282 ? -20.368 0.914 11.501 1.00 70.50 282 PRO A C 1
ATOM 2196 O O . PRO A 1 282 ? -19.567 0.203 10.879 1.00 70.50 282 PRO A O 1
ATOM 2199 N N . THR A 1 283 ? -20.117 2.182 11.808 1.00 69.56 283 THR A N 1
ATOM 2200 C CA . THR A 1 283 ? -18.880 2.866 11.457 1.00 69.56 283 THR A CA 1
ATOM 2201 C C . THR A 1 283 ? -17.664 2.224 12.138 1.00 69.56 283 THR A C 1
ATOM 2203 O O . THR A 1 283 ? -17.760 1.787 13.289 1.00 69.56 283 THR A O 1
ATOM 2206 N N . PRO A 1 284 ? -16.515 2.130 11.443 1.00 67.00 284 PRO A N 1
ATOM 2207 C CA . PRO A 1 284 ? -15.301 1.534 11.996 1.00 67.00 284 PRO A CA 1
ATOM 2208 C C . PRO A 1 284 ? -14.727 2.377 13.146 1.00 67.00 284 PRO A C 1
ATOM 2210 O O . PRO A 1 284 ? -14.909 3.592 13.174 1.00 67.00 284 PRO A O 1
ATOM 2213 N N . GLY A 1 285 ? -14.005 1.732 14.067 1.00 59.06 285 GLY A N 1
ATOM 2214 C CA . GLY A 1 285 ? -13.238 2.418 15.109 1.00 59.06 285 GLY A CA 1
ATOM 2215 C C . GLY A 1 285 ? -13.987 2.798 16.391 1.00 59.06 285 GLY A C 1
ATOM 2216 O O . GLY A 1 285 ? -13.496 3.653 17.107 1.00 59.06 285 GLY A O 1
ATOM 2217 N N . GLY A 1 286 ? -15.135 2.190 16.710 1.00 54.72 286 GLY A N 1
ATOM 2218 C CA . GLY A 1 286 ? -15.765 2.342 18.033 1.00 54.72 286 GLY A CA 1
ATOM 2219 C C . GLY A 1 286 ? -16.061 0.987 18.665 1.00 54.72 286 GLY A C 1
ATOM 2220 O O . GLY A 1 286 ? -16.180 0.006 17.930 1.00 54.72 286 GLY A O 1
ATOM 2221 N N . GLU A 1 287 ? -16.160 0.952 19.995 1.00 45.22 287 GLU A N 1
ATOM 2222 C CA . GLU A 1 287 ? -16.541 -0.251 20.743 1.00 45.22 287 GLU A CA 1
ATOM 2223 C C . GLU A 1 287 ? -17.891 -0.784 20.242 1.00 45.22 287 GLU A C 1
ATOM 2225 O O . GLU A 1 287 ? -18.802 -0.010 19.931 1.00 45.22 287 GLU A O 1
ATOM 2230 N N . HIS A 1 288 ? -17.949 -2.104 20.071 1.00 44.03 288 HIS A N 1
ATOM 2231 C CA . HIS A 1 288 ? -19.180 -2.863 19.895 1.00 44.03 288 HIS A CA 1
ATOM 2232 C C . HIS A 1 288 ? -19.622 -3.366 21.259 1.00 44.03 288 HIS A C 1
ATOM 2234 O O . HIS A 1 288 ? -18.726 -3.846 21.989 1.00 44.03 288 HIS A O 1
#

Organism: NCBI:txid1234261

Secondary structure (DSSP, 8-state):
--HHHHHHHHHHHH-TTTS-SSHHHHHHHHHTT-HHHHHHHT-TTSSHHHHHTTTHHHHHHHHHHHHHHHHHHHHHHHHHHHHHH--GGGHHHHHHHHHHHHHHHHHHHHHHHHHHHHHHHHSSS-SSHHHHHHHHHHHHHHHHHHTTHHHHHHHHHHHHHHHHHHHHHHHHHHHHHSSS-GGGS-HHHHHHHHHHHHHHHHHHHHHHHHHHHHHHHHHHH----S-HHHHHHHHHHEETTEE--HHHHTTTTHHHHHHHHHHHHHHHHHHHHHHHHHTTPPPTTS--

pLDDT: mean 81.89, std 7.74, range [44.03, 93.69]